Protein AF-A0AAJ6KYB4-F1 (afdb_monomer_lite)

Foldseek 3Di:
DPDDDDDPDVPDADPPVVCQVVQLVFKDKAQAVVVQPPAPEWEAELNRIIIGGRDDDDPQKDKYKYKYQQPDDDPVVLCVVQNDVCSQLLQRQLVRLCLRLVHDSVVSCVPANSHDDPDPQKDKDWDDDPRMIMMMIMGGHPVSHDDPDDDHDPDDHHDPNPPDDDDDDDDDPDDDDDDDDDDDD

Secondary structure (DSSP, 8-state):
-PPP-------PPPPHHHHHHTGGGGEEEESSTGGGTT-SEEEE-TTS-EEEE-PPP-TTEEEEEEEEETTPPPPHHHHHHH-STTHHHHHHHHHHHHHHHT--HHHHHHHHTT---TTSSEEEEEEEETTEEEEEEEEESGGGS-STT----S----PPP-------------PPP--------

Radius of gyration: 23.65 Å; chains: 1; bounding box: 72×74×59 Å

Sequence (185 aa):
MPPPSDLRSVVRPRPVPALLAAAERYLWVAADAAQSADAATRSHLDDGRCVGWYGPPTVGWRVAIDAERADAPVPPTLAGRFGTADFWARWTRAECCCKLADVPVALWWRRYGLGTPAGGAVLWRTLRVADLVVTVGFASGPGFASGPGFASGPGFASGPGFASGPDTAPEPRIALPTGRGHSCL

pLDDT: mean 77.01, std 24.63, range [28.77, 98.62]

Structure (mmCIF, N/CA/C/O backbone):
data_AF-A0AAJ6KYB4-F1
#
_entry.id   AF-A0AAJ6KYB4-F1
#
loop_
_atom_site.group_PDB
_atom_site.id
_atom_site.type_symbol
_atom_site.label_atom_id
_atom_site.label_alt_id
_atom_site.label_comp_id
_atom_site.label_asym_id
_atom_site.label_entity_id
_atom_site.label_seq_id
_atom_site.pdbx_PDB_ins_code
_atom_site.Cartn_x
_atom_site.Cartn_y
_atom_site.Cartn_z
_atom_site.occupancy
_atom_site.B_iso_or_equiv
_atom_site.auth_seq_id
_atom_site.auth_comp_id
_atom_site.auth_asym_id
_atom_site.auth_atom_id
_atom_site.pdbx_PDB_model_num
ATOM 1 N N . MET A 1 1 ? 21.977 -5.983 14.077 1.00 34.62 1 MET A N 1
ATOM 2 C CA . MET A 1 1 ? 23.092 -6.688 13.413 1.00 34.62 1 MET A CA 1
ATOM 3 C C . MET A 1 1 ? 22.687 -6.857 11.955 1.00 34.62 1 MET A C 1
ATOM 5 O O . MET A 1 1 ? 21.672 -7.510 11.734 1.00 34.62 1 MET A O 1
ATOM 9 N N . PRO A 1 2 ? 23.344 -6.190 10.991 1.00 40.72 2 PRO A N 1
ATOM 10 C CA . PRO A 1 2 ? 23.066 -6.430 9.575 1.00 40.72 2 PRO A CA 1
ATOM 11 C C . PRO A 1 2 ? 23.402 -7.895 9.238 1.00 40.72 2 PRO A C 1
ATOM 13 O O . PRO A 1 2 ? 24.245 -8.484 9.924 1.00 40.72 2 PRO A O 1
ATOM 16 N N . PRO A 1 3 ? 22.743 -8.520 8.247 1.00 47.75 3 PRO A N 1
ATOM 17 C CA . PRO A 1 3 ? 23.071 -9.889 7.865 1.00 47.75 3 PRO A CA 1
ATOM 18 C C . PRO A 1 3 ? 24.526 -9.974 7.362 1.00 47.75 3 PRO A C 1
ATOM 20 O O . PRO A 1 3 ? 25.021 -9.009 6.773 1.00 47.75 3 PRO A O 1
ATOM 23 N N . PRO A 1 4 ? 25.226 -11.100 7.602 1.00 42.03 4 PRO A N 1
ATOM 24 C CA . PRO A 1 4 ? 26.620 -11.259 7.212 1.00 42.03 4 PRO A CA 1
ATOM 25 C C . PRO A 1 4 ? 26.776 -11.236 5.687 1.00 42.03 4 PRO A C 1
ATOM 27 O O . PRO A 1 4 ? 26.008 -11.859 4.951 1.00 42.03 4 PRO A O 1
ATOM 30 N N . SER A 1 5 ? 27.794 -10.505 5.234 1.00 57.81 5 SER A N 1
ATOM 31 C CA . SER A 1 5 ? 28.244 -10.447 3.846 1.00 57.81 5 SER A CA 1
ATOM 32 C C . SER A 1 5 ? 28.908 -11.765 3.464 1.00 57.81 5 SER A C 1
ATOM 34 O O . SER A 1 5 ? 30.112 -11.909 3.644 1.00 57.81 5 SER A O 1
ATOM 36 N N . ASP A 1 6 ? 28.146 -12.709 2.918 1.00 48.00 6 ASP A N 1
ATOM 37 C CA . ASP A 1 6 ? 28.713 -13.930 2.351 1.00 48.00 6 ASP A CA 1
ATOM 38 C C . ASP A 1 6 ? 28.221 -14.180 0.929 1.00 48.00 6 ASP A C 1
ATOM 40 O O . ASP A 1 6 ? 27.023 -14.243 0.664 1.00 48.00 6 ASP A O 1
ATOM 44 N N . LEU A 1 7 ? 29.217 -14.338 0.050 1.00 42.06 7 LEU A N 1
ATOM 45 C CA . LEU A 1 7 ? 29.199 -14.901 -1.298 1.00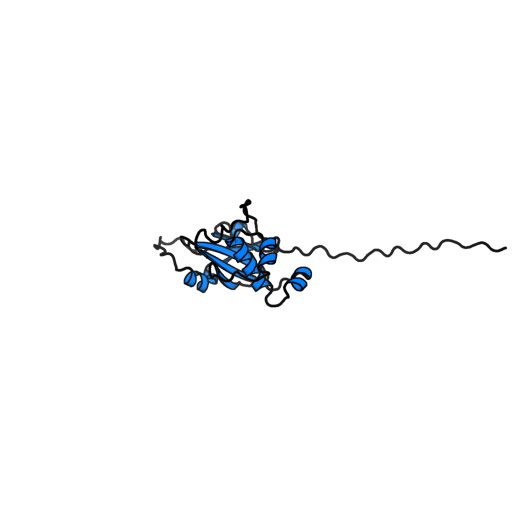 42.06 7 LEU A CA 1
ATOM 46 C C . LEU A 1 7 ? 28.156 -14.320 -2.261 1.00 42.06 7 LEU A C 1
ATOM 48 O O . LEU A 1 7 ? 26.946 -14.425 -2.088 1.00 42.06 7 LEU A O 1
ATOM 52 N N . ARG A 1 8 ? 28.661 -13.799 -3.386 1.00 44.66 8 ARG A N 1
ATOM 53 C CA . ARG A 1 8 ? 27.891 -13.515 -4.603 1.00 44.66 8 ARG A CA 1
ATOM 54 C C . ARG A 1 8 ? 27.280 -14.817 -5.137 1.00 44.66 8 ARG A C 1
ATOM 56 O O . ARG A 1 8 ? 27.744 -15.383 -6.121 1.00 44.66 8 ARG A O 1
ATOM 63 N N . SER A 1 9 ? 26.232 -15.297 -4.474 1.00 47.06 9 SER A N 1
ATOM 64 C CA . SER A 1 9 ? 25.235 -16.165 -5.066 1.00 47.06 9 SER A CA 1
ATOM 65 C C . SER A 1 9 ? 24.810 -15.462 -6.340 1.00 47.06 9 SER A C 1
ATOM 67 O O . SER A 1 9 ? 24.441 -14.285 -6.312 1.00 47.06 9 SER A O 1
ATOM 69 N N . VAL A 1 10 ? 24.924 -16.141 -7.477 1.00 47.31 10 VAL A N 1
ATOM 70 C CA . VAL A 1 10 ? 24.241 -15.700 -8.687 1.00 47.31 10 VAL A CA 1
ATOM 71 C C . VAL A 1 10 ? 22.757 -15.791 -8.346 1.00 47.31 10 VAL A C 1
ATOM 73 O O . VAL A 1 10 ? 22.133 -16.840 -8.510 1.00 47.31 10 VAL A O 1
ATOM 76 N N . VAL A 1 11 ? 22.213 -14.717 -7.767 1.00 55.88 11 VAL A N 1
ATOM 77 C CA . VAL A 1 11 ? 20.804 -14.602 -7.419 1.00 55.88 11 VAL A CA 1
ATOM 78 C C . VAL A 1 11 ? 20.075 -14.608 -8.747 1.00 55.88 11 VAL A C 1
ATOM 80 O O . VAL A 1 11 ? 19.940 -13.583 -9.413 1.00 55.88 11 VAL A O 1
ATOM 83 N N . ARG A 1 12 ? 19.645 -15.795 -9.177 1.00 56.78 12 ARG A N 1
ATOM 84 C CA . ARG A 1 12 ? 18.705 -15.901 -10.285 1.00 56.78 12 ARG A CA 1
ATOM 85 C C . ARG A 1 12 ? 17.477 -15.078 -9.886 1.00 56.78 12 ARG A C 1
ATOM 87 O O . ARG A 1 12 ? 16.986 -15.276 -8.768 1.00 56.78 12 ARG A O 1
ATOM 94 N N . PRO A 1 13 ? 16.988 -14.166 -10.744 1.00 63.44 13 PRO A N 1
ATOM 95 C CA . PRO A 1 13 ? 15.799 -13.388 -10.435 1.00 63.44 13 PRO A CA 1
ATOM 96 C C . PRO A 1 13 ? 14.665 -14.342 -10.058 1.00 63.44 13 PRO A C 1
ATOM 98 O O . PRO A 1 13 ? 14.304 -15.226 -10.840 1.00 63.44 13 PRO A O 1
ATOM 101 N N . ARG A 1 14 ? 14.133 -14.219 -8.838 1.00 75.00 14 ARG A N 1
ATOM 102 C CA . ARG A 1 14 ? 12.953 -14.995 -8.447 1.00 75.00 14 ARG A CA 1
ATOM 103 C C . ARG A 1 14 ? 11.751 -14.472 -9.240 1.00 75.00 14 ARG A C 1
ATOM 105 O O . ARG A 1 14 ? 11.611 -13.255 -9.362 1.00 75.00 14 ARG A O 1
ATOM 112 N N . PRO A 1 15 ? 10.863 -15.349 -9.742 1.00 88.00 15 PRO A N 1
ATOM 113 C CA . PRO A 1 15 ? 9.622 -14.907 -10.365 1.00 88.00 15 PRO A CA 1
ATOM 114 C C . PRO A 1 15 ? 8.814 -14.029 -9.405 1.00 88.00 15 PRO A C 1
ATOM 116 O O . PRO A 1 15 ? 8.700 -14.352 -8.220 1.00 88.00 15 PRO A O 1
ATOM 119 N N . VAL A 1 16 ? 8.216 -12.953 -9.918 1.00 91.88 16 VAL A N 1
ATOM 120 C CA . VAL A 1 16 ? 7.415 -12.011 -9.118 1.00 91.88 16 VAL A CA 1
ATOM 121 C C . VAL A 1 16 ? 6.327 -12.703 -8.285 1.00 91.88 16 VAL A C 1
ATOM 123 O O . VAL A 1 16 ? 6.246 -12.398 -7.097 1.00 91.88 16 VAL A O 1
ATOM 126 N N . PRO A 1 17 ? 5.556 -13.686 -8.799 1.00 92.81 17 PRO A N 1
ATOM 127 C CA . PRO A 1 17 ? 4.588 -14.406 -7.968 1.00 92.81 17 PRO A CA 1
ATOM 128 C C . PRO A 1 17 ? 5.211 -15.086 -6.739 1.00 92.81 17 PRO A C 1
ATOM 130 O O . PRO A 1 17 ? 4.647 -15.033 -5.649 1.00 92.81 17 PRO A O 1
ATOM 133 N N . ALA A 1 18 ? 6.403 -15.673 -6.882 1.00 93.12 18 ALA A N 1
ATOM 134 C CA . ALA A 1 18 ? 7.108 -16.314 -5.774 1.00 93.12 18 ALA A CA 1
ATOM 135 C C . ALA A 1 18 ? 7.677 -15.289 -4.779 1.00 93.12 18 ALA A C 1
ATOM 137 O O . ALA A 1 18 ? 7.681 -15.542 -3.575 1.00 93.12 18 ALA A O 1
ATOM 138 N N . LEU A 1 19 ? 8.138 -14.128 -5.261 1.00 94.62 19 LEU A N 1
ATOM 139 C CA . LEU A 1 19 ? 8.546 -13.014 -4.397 1.00 94.62 19 LEU A CA 1
ATOM 140 C C . LEU A 1 19 ? 7.368 -12.461 -3.600 1.00 94.62 19 LEU A C 1
ATOM 142 O O . LEU A 1 19 ? 7.494 -12.239 -2.400 1.00 94.62 19 LEU A O 1
ATOM 146 N N . LEU A 1 20 ? 6.218 -12.300 -4.247 1.00 95.19 20 LEU A N 1
ATOM 147 C CA . LEU A 1 20 ? 5.004 -11.786 -3.634 1.00 95.19 20 LEU A CA 1
ATOM 148 C C . LEU A 1 20 ? 4.435 -12.753 -2.582 1.00 95.19 20 LEU A C 1
ATOM 150 O O . LEU A 1 20 ? 4.090 -12.344 -1.472 1.00 95.19 20 LEU A O 1
ATOM 154 N N . ALA A 1 21 ? 4.424 -14.056 -2.876 1.00 95.94 21 ALA A N 1
ATOM 155 C CA . ALA A 1 21 ? 4.081 -15.098 -1.903 1.00 95.94 21 ALA A CA 1
ATOM 156 C C . ALA A 1 21 ? 5.023 -15.108 -0.686 1.00 95.94 21 ALA A C 1
ATOM 158 O O . ALA A 1 21 ? 4.635 -15.517 0.400 1.00 95.94 21 ALA A O 1
ATOM 159 N N . ALA A 1 22 ? 6.248 -14.617 -0.856 1.00 96.38 22 ALA A N 1
ATOM 160 C CA . ALA A 1 22 ? 7.284 -14.545 0.163 1.00 96.38 22 ALA A CA 1
ATOM 161 C C . ALA A 1 22 ? 7.485 -13.145 0.765 1.00 96.38 22 ALA A C 1
ATOM 163 O O . ALA A 1 22 ? 8.490 -12.937 1.449 1.00 96.38 22 ALA A O 1
ATOM 164 N N . ALA A 1 23 ? 6.596 -12.193 0.468 1.00 97.00 23 ALA A N 1
ATOM 165 C CA . ALA A 1 23 ? 6.821 -10.765 0.687 1.00 97.00 23 ALA A CA 1
ATOM 166 C C . ALA A 1 23 ? 7.228 -10.406 2.124 1.00 97.00 23 ALA A C 1
ATOM 168 O O . ALA A 1 23 ? 8.112 -9.577 2.312 1.00 97.00 23 ALA A O 1
ATOM 169 N N . GLU A 1 24 ? 6.652 -11.074 3.126 1.00 97.19 24 GLU A N 1
ATOM 170 C CA . GLU A 1 24 ? 6.977 -10.880 4.547 1.00 97.19 24 GLU A CA 1
ATOM 171 C C . GLU A 1 24 ? 8.474 -11.023 4.875 1.00 97.19 24 GLU A C 1
ATOM 173 O O . GLU A 1 24 ? 8.970 -10.344 5.764 1.00 97.19 24 GLU A O 1
ATOM 178 N N . ARG A 1 25 ? 9.227 -11.839 4.123 1.00 97.12 25 ARG A N 1
ATOM 179 C CA . ARG A 1 25 ? 10.672 -12.055 4.333 1.00 97.12 25 ARG A CA 1
ATOM 180 C C . ARG A 1 25 ? 11.542 -10.895 3.856 1.00 97.12 25 ARG A C 1
ATOM 182 O O . ARG A 1 25 ? 12.740 -10.883 4.112 1.00 97.12 25 ARG A O 1
ATOM 189 N N . TYR A 1 26 ? 10.950 -9.977 3.104 1.00 97.31 26 TYR A N 1
ATOM 190 C CA . TYR A 1 26 ? 11.624 -8.853 2.463 1.00 97.31 26 TYR A CA 1
ATOM 191 C C . TYR A 1 26 ? 11.145 -7.508 2.997 1.00 97.31 26 TYR A C 1
ATOM 193 O O . TYR A 1 26 ? 11.560 -6.469 2.487 1.00 97.31 26 TYR A O 1
ATOM 201 N N . LEU A 1 27 ? 10.264 -7.526 3.992 1.00 97.88 27 LEU A N 1
ATOM 202 C CA . LEU A 1 27 ? 9.778 -6.338 4.663 1.00 97.88 27 LEU A CA 1
ATOM 203 C C . LEU A 1 27 ? 10.487 -6.199 5.998 1.00 97.88 27 LEU A C 1
ATOM 205 O O . LEU A 1 27 ? 10.608 -7.161 6.755 1.00 97.88 27 LEU A O 1
ATOM 209 N N . TRP A 1 28 ? 10.919 -4.982 6.292 1.00 97.44 28 TRP A N 1
ATOM 210 C CA . TRP A 1 28 ? 11.449 -4.645 7.601 1.00 97.44 28 TRP A CA 1
ATOM 211 C C . TRP A 1 28 ? 10.847 -3.330 8.083 1.00 97.44 28 TRP A C 1
ATOM 213 O O . TRP A 1 28 ? 10.694 -2.389 7.303 1.00 97.44 28 TRP A O 1
ATOM 223 N N . VAL A 1 29 ? 10.471 -3.300 9.362 1.00 97.44 29 VAL A N 1
ATOM 224 C CA . VAL A 1 29 ? 9.952 -2.112 10.041 1.00 97.44 29 VAL A CA 1
ATOM 225 C C . VAL A 1 29 ? 11.115 -1.472 10.785 1.00 97.44 29 VAL A C 1
ATOM 227 O O . VAL A 1 29 ? 11.598 -2.000 11.786 1.00 97.44 29 VAL A O 1
ATOM 230 N N . ALA A 1 30 ? 11.575 -0.352 10.254 1.00 95.12 30 ALA A N 1
ATOM 231 C CA . ALA A 1 30 ? 12.591 0.497 10.835 1.00 95.12 30 ALA A CA 1
ATOM 232 C C . ALA A 1 30 ? 11.960 1.473 11.839 1.00 95.12 30 ALA A C 1
ATOM 234 O O . ALA A 1 30 ? 10.833 1.940 11.645 1.00 95.12 30 ALA A O 1
ATOM 235 N N . ALA A 1 31 ? 12.696 1.795 12.905 1.00 93.12 31 ALA A N 1
ATOM 236 C CA . ALA A 1 31 ? 12.231 2.744 13.919 1.00 93.12 31 ALA A CA 1
ATOM 237 C C . ALA A 1 31 ? 12.130 4.179 13.374 1.00 93.12 31 ALA A C 1
ATOM 239 O O . ALA A 1 31 ? 11.340 4.970 13.875 1.00 93.12 31 ALA A O 1
ATOM 240 N N . ASP A 1 32 ? 12.913 4.489 12.341 1.00 91.81 32 ASP A N 1
ATOM 241 C CA . ASP A 1 32 ? 12.944 5.776 11.662 1.00 91.81 32 ASP A CA 1
ATOM 242 C C . ASP A 1 32 ? 13.300 5.601 10.174 1.00 91.81 32 ASP A C 1
ATOM 244 O O . ASP A 1 32 ? 13.693 4.524 9.711 1.00 91.81 32 ASP A O 1
ATOM 248 N N . ALA A 1 33 ? 13.168 6.680 9.400 1.00 85.00 33 ALA A N 1
ATOM 249 C CA . ALA A 1 33 ? 13.467 6.666 7.972 1.00 85.00 33 ALA A CA 1
ATOM 250 C C . ALA A 1 33 ? 14.959 6.434 7.659 1.00 85.00 33 ALA A C 1
ATOM 252 O O . ALA A 1 33 ? 15.267 5.844 6.620 1.00 85.00 33 ALA A O 1
ATOM 253 N N . ALA A 1 34 ? 15.882 6.854 8.531 1.00 90.50 34 ALA A N 1
ATOM 254 C CA . ALA A 1 34 ? 17.321 6.744 8.291 1.00 90.50 34 ALA A CA 1
ATOM 255 C C . ALA A 1 34 ? 17.780 5.280 8.294 1.00 90.50 34 ALA A C 1
ATOM 257 O O . ALA A 1 34 ? 18.561 4.868 7.439 1.00 90.50 34 ALA A O 1
ATOM 258 N N . GLN A 1 35 ? 17.216 4.466 9.184 1.00 92.44 35 GLN A N 1
ATOM 259 C CA . GLN A 1 35 ? 17.444 3.020 9.219 1.00 92.44 35 GLN A CA 1
ATOM 260 C C . GLN A 1 35 ? 16.929 2.305 7.957 1.00 92.44 35 GLN A C 1
ATOM 262 O O . GLN A 1 35 ? 17.407 1.226 7.623 1.00 92.44 35 GLN A O 1
ATOM 267 N N . SER A 1 36 ? 16.002 2.913 7.213 1.00 91.00 36 SER A N 1
ATOM 268 C CA . SER A 1 36 ? 15.451 2.356 5.970 1.00 91.00 36 SER A CA 1
ATOM 269 C C . SER A 1 36 ? 16.149 2.827 4.683 1.00 91.00 36 SER A C 1
ATOM 271 O O . SER A 1 36 ? 15.629 2.597 3.591 1.00 91.00 36 SER A O 1
ATOM 273 N N . ALA A 1 37 ? 17.308 3.492 4.781 1.00 89.94 37 ALA A N 1
ATOM 274 C CA . ALA A 1 37 ? 17.966 4.142 3.640 1.00 89.94 37 ALA A CA 1
ATOM 275 C C . ALA A 1 37 ? 18.281 3.192 2.468 1.00 89.94 37 ALA A C 1
ATOM 277 O O . ALA A 1 37 ? 18.136 3.588 1.313 1.00 89.94 37 ALA A O 1
ATOM 278 N N . ASP A 1 38 ? 18.631 1.937 2.764 1.00 93.31 38 ASP A N 1
ATOM 279 C CA . ASP A 1 38 ? 18.974 0.921 1.759 1.00 93.31 38 ASP A CA 1
ATOM 280 C C . ASP A 1 38 ? 17.749 0.200 1.161 1.00 93.31 38 ASP A C 1
ATOM 282 O O . ASP A 1 38 ? 17.892 -0.701 0.331 1.00 93.31 38 ASP A O 1
ATOM 286 N N . ALA A 1 39 ? 16.531 0.553 1.584 1.00 95.88 39 ALA A N 1
ATOM 287 C CA . ALA A 1 39 ? 15.318 -0.043 1.039 1.00 95.88 39 ALA A CA 1
ATOM 288 C C . ALA A 1 39 ? 15.110 0.384 -0.422 1.00 95.88 39 ALA A C 1
ATOM 290 O O . ALA A 1 39 ? 15.189 1.565 -0.763 1.00 95.88 39 ALA A O 1
ATOM 291 N N . ALA A 1 40 ? 14.741 -0.565 -1.284 1.00 94.50 40 ALA A N 1
ATOM 292 C CA . ALA A 1 40 ? 14.448 -0.276 -2.689 1.00 94.50 40 ALA A CA 1
ATOM 293 C C . ALA A 1 40 ? 13.180 0.584 -2.860 1.00 94.50 40 ALA A C 1
ATOM 295 O O . ALA A 1 40 ? 13.050 1.337 -3.822 1.00 94.50 40 ALA A O 1
ATOM 296 N N . THR A 1 41 ? 12.233 0.474 -1.927 1.00 95.94 41 THR A N 1
ATOM 297 C CA . THR A 1 41 ? 11.077 1.366 -1.782 1.00 95.94 41 THR A CA 1
ATOM 298 C C . THR A 1 41 ? 10.622 1.364 -0.323 1.00 95.94 41 THR A C 1
ATOM 300 O O . THR A 1 41 ? 10.918 0.419 0.414 1.00 95.94 41 THR A O 1
ATOM 303 N N . ARG A 1 42 ? 9.935 2.427 0.106 1.00 96.75 42 ARG A N 1
ATOM 304 C CA . ARG A 1 42 ? 9.594 2.672 1.511 1.00 96.75 42 ARG A CA 1
ATOM 305 C C . ARG A 1 42 ? 8.201 3.270 1.696 1.00 96.75 42 ARG A C 1
ATOM 307 O O . ARG A 1 42 ? 7.711 3.983 0.821 1.00 96.75 42 ARG A O 1
ATOM 314 N N . SER A 1 43 ? 7.597 3.006 2.852 1.00 96.75 43 SER A N 1
ATOM 315 C CA . SER A 1 43 ? 6.360 3.633 3.323 1.00 96.75 43 SER A CA 1
ATOM 316 C C . SER A 1 43 ? 6.586 4.215 4.710 1.00 96.75 43 SER A C 1
ATOM 318 O O . SER A 1 43 ? 7.037 3.502 5.603 1.00 96.75 43 SER A O 1
ATOM 320 N N . HIS A 1 44 ? 6.286 5.498 4.883 1.00 95.31 44 HIS A N 1
ATOM 321 C CA . HIS A 1 44 ? 6.454 6.184 6.163 1.00 95.31 44 HIS A CA 1
ATOM 322 C C . HIS A 1 44 ? 5.138 6.164 6.927 1.00 95.31 44 HIS A C 1
ATOM 324 O O . HIS A 1 44 ? 4.083 6.325 6.318 1.00 95.31 44 HIS A O 1
ATOM 330 N N . LEU A 1 45 ? 5.223 5.980 8.238 1.00 94.75 45 LEU A N 1
ATOM 331 C CA . LEU A 1 45 ? 4.082 5.982 9.144 1.00 94.75 45 LEU A CA 1
ATOM 332 C C . LEU A 1 45 ? 4.002 7.315 9.896 1.00 94.75 45 LEU A C 1
ATOM 334 O O . LEU A 1 45 ? 4.987 8.048 10.011 1.00 94.75 45 LEU A O 1
ATOM 338 N N . ASP A 1 46 ? 2.815 7.621 10.415 1.00 90.12 46 ASP A N 1
ATOM 339 C CA . ASP A 1 46 ? 2.528 8.839 11.183 1.00 90.12 46 ASP A CA 1
ATOM 340 C C . ASP A 1 46 ? 3.269 8.905 12.531 1.00 90.12 46 ASP A C 1
ATOM 342 O O . ASP A 1 46 ? 3.530 9.989 13.048 1.00 90.12 46 ASP A O 1
ATOM 346 N N . ASP A 1 47 ? 3.655 7.752 13.074 1.00 91.50 47 ASP A N 1
ATOM 347 C CA . ASP A 1 47 ? 4.412 7.604 14.319 1.00 91.50 47 ASP A CA 1
ATOM 348 C C . ASP A 1 47 ? 5.940 7.650 14.135 1.00 91.50 47 ASP A C 1
ATOM 350 O O . ASP A 1 47 ? 6.694 7.402 15.077 1.00 91.50 47 ASP A O 1
ATOM 354 N N . GLY A 1 48 ? 6.405 7.976 12.925 1.00 92.25 48 GLY A N 1
ATOM 355 C CA . GLY A 1 48 ? 7.820 8.127 12.588 1.00 92.25 48 GLY A CA 1
ATOM 356 C C . GLY A 1 48 ? 8.514 6.840 12.140 1.00 92.25 48 GLY A C 1
ATOM 357 O O . GLY A 1 48 ? 9.602 6.921 11.561 1.00 92.25 48 GLY A O 1
ATOM 358 N N . ARG A 1 49 ? 7.889 5.668 12.322 1.00 95.81 49 ARG A N 1
ATOM 359 C CA . ARG A 1 49 ? 8.416 4.405 11.791 1.00 95.81 49 ARG A CA 1
ATOM 360 C C . ARG A 1 49 ? 8.393 4.396 10.264 1.00 95.81 49 ARG A C 1
ATOM 362 O O . ARG A 1 49 ? 7.642 5.118 9.605 1.00 95.81 49 ARG A O 1
ATOM 369 N N . CYS A 1 50 ? 9.203 3.518 9.685 1.00 96.75 50 CYS A N 1
ATOM 370 C CA . CYS A 1 50 ? 9.265 3.327 8.243 1.00 96.75 50 CYS A CA 1
ATOM 371 C C . CYS A 1 50 ? 9.259 1.839 7.896 1.00 96.75 50 CYS A C 1
ATOM 373 O O . CYS A 1 50 ? 9.997 1.053 8.481 1.00 96.75 50 CYS A O 1
ATOM 375 N N . VAL A 1 51 ? 8.450 1.438 6.921 1.00 97.69 51 VAL A N 1
ATOM 376 C CA . VAL A 1 51 ? 8.504 0.093 6.341 1.00 97.69 51 VAL A CA 1
ATOM 377 C C . VAL A 1 51 ? 9.343 0.151 5.074 1.00 97.69 51 VAL A C 1
ATOM 379 O O . VAL A 1 51 ? 9.062 0.961 4.195 1.00 97.69 51 VAL A O 1
ATOM 382 N N . GLY A 1 52 ? 10.352 -0.711 4.963 1.00 97.62 52 GLY A N 1
ATOM 383 C CA . GLY A 1 52 ? 11.209 -0.832 3.782 1.00 97.62 52 GLY A CA 1
ATOM 384 C C . GLY A 1 52 ? 11.053 -2.178 3.073 1.00 97.62 52 GLY A C 1
ATOM 385 O O . GLY A 1 52 ? 10.858 -3.210 3.719 1.00 97.62 52 GLY A O 1
ATOM 386 N N . TRP A 1 53 ? 11.167 -2.172 1.742 1.00 97.88 53 TRP A N 1
ATOM 387 C CA . TRP A 1 53 ? 11.279 -3.375 0.911 1.00 97.88 53 TRP A CA 1
ATOM 388 C C . TRP A 1 53 ? 12.737 -3.661 0.531 1.00 97.88 53 TRP A C 1
ATOM 390 O O . TRP A 1 53 ? 13.402 -2.825 -0.082 1.00 97.88 53 TRP A O 1
ATOM 400 N N . TYR A 1 54 ? 13.190 -4.881 0.819 1.00 96.81 54 TYR A N 1
ATOM 401 C CA . TYR A 1 54 ? 14.565 -5.365 0.625 1.00 96.81 54 TYR A CA 1
ATOM 402 C C . TYR A 1 54 ? 14.633 -6.606 -0.278 1.00 96.81 54 TYR A C 1
ATOM 404 O O . TYR A 1 54 ? 15.576 -7.397 -0.225 1.00 96.81 54 TYR A O 1
ATOM 412 N N . GLY A 1 55 ? 13.598 -6.828 -1.091 1.00 94.50 55 GLY A N 1
ATOM 413 C CA . GLY A 1 55 ? 13.592 -7.924 -2.053 1.00 94.50 55 GLY A CA 1
ATOM 414 C C . GLY A 1 55 ? 14.602 -7.715 -3.182 1.00 94.50 55 GLY A C 1
ATOM 415 O O . GLY A 1 55 ? 14.987 -6.580 -3.468 1.00 94.50 55 GLY A O 1
ATOM 416 N N . PRO A 1 56 ? 15.024 -8.799 -3.858 1.00 93.00 56 PRO A N 1
ATOM 417 C CA . PRO A 1 56 ? 15.966 -8.696 -4.963 1.00 93.00 56 PRO A CA 1
ATOM 418 C C . PRO A 1 56 ? 15.378 -7.863 -6.116 1.00 93.00 56 PRO A C 1
ATOM 420 O O . PRO A 1 56 ? 14.163 -7.910 -6.336 1.00 93.00 56 PRO A O 1
ATOM 423 N N . PRO A 1 57 ? 16.216 -7.158 -6.899 1.00 88.00 57 PRO A N 1
ATOM 424 C CA . PRO A 1 57 ? 15.768 -6.466 -8.101 1.00 88.00 57 PRO A CA 1
ATOM 425 C C . PRO A 1 57 ? 15.067 -7.412 -9.084 1.00 88.00 57 PRO A C 1
ATOM 427 O O . PRO A 1 57 ? 15.536 -8.518 -9.359 1.00 88.00 57 PRO A O 1
ATOM 430 N N . THR A 1 58 ? 13.953 -6.955 -9.650 1.00 88.62 58 THR A N 1
ATOM 431 C CA . THR A 1 58 ? 13.136 -7.709 -10.609 1.00 88.62 58 THR A CA 1
ATOM 432 C C . THR A 1 58 ? 13.164 -7.023 -11.968 1.00 88.62 58 THR A C 1
ATOM 434 O O . THR A 1 58 ? 12.447 -6.052 -12.197 1.00 88.62 58 THR A O 1
ATOM 437 N N . VAL A 1 59 ? 14.005 -7.513 -12.881 1.00 85.38 59 VAL A N 1
ATOM 438 C CA . VAL A 1 59 ? 14.174 -6.925 -14.222 1.00 85.38 59 VAL A CA 1
ATOM 439 C C . VAL A 1 59 ? 12.831 -6.852 -14.958 1.00 85.38 59 VAL A C 1
ATOM 441 O O . VAL A 1 59 ? 12.115 -7.846 -15.041 1.00 85.38 59 VAL A O 1
ATOM 444 N N . GLY A 1 60 ? 12.493 -5.674 -15.493 1.00 86.75 60 GLY A N 1
ATOM 445 C CA . GLY A 1 60 ? 11.235 -5.428 -16.214 1.00 86.75 60 GLY A CA 1
ATOM 446 C C . GLY A 1 60 ? 10.016 -5.151 -15.324 1.00 86.75 60 GLY A C 1
ATOM 447 O O . GLY A 1 60 ? 8.926 -4.911 -15.847 1.00 86.75 60 GLY A O 1
ATOM 448 N N . TRP A 1 61 ? 10.195 -5.146 -14.001 1.00 90.44 61 TRP A N 1
ATOM 449 C CA . TRP A 1 61 ? 9.139 -4.889 -13.028 1.00 90.44 61 TRP A CA 1
ATOM 450 C C . TRP A 1 61 ? 9.505 -3.727 -12.110 1.00 90.44 61 TRP A C 1
ATOM 452 O O . TRP A 1 61 ? 10.643 -3.602 -11.661 1.00 90.44 61 TRP A O 1
ATOM 462 N N . ARG A 1 62 ? 8.510 -2.903 -11.788 1.00 92.12 62 ARG A N 1
ATOM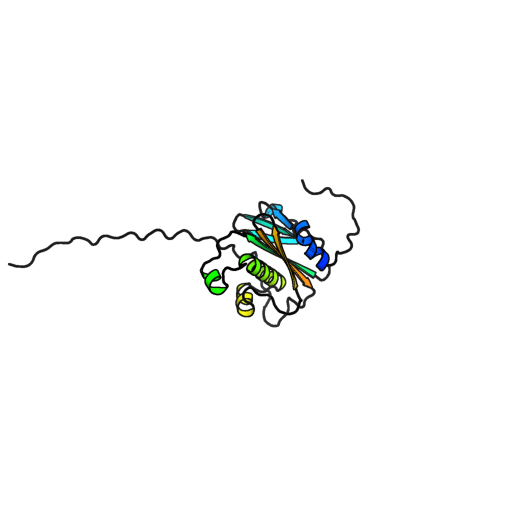 463 C CA . ARG A 1 62 ? 8.587 -1.925 -10.699 1.00 92.12 62 ARG A CA 1
ATOM 464 C C . ARG A 1 62 ? 7.943 -2.511 -9.454 1.00 92.12 62 ARG A C 1
ATOM 466 O O . ARG A 1 62 ? 6.963 -3.242 -9.576 1.00 92.12 62 ARG A O 1
ATOM 473 N N . VAL A 1 63 ? 8.476 -2.165 -8.287 1.00 95.31 63 VAL A N 1
ATOM 474 C CA . VAL A 1 63 ? 7.929 -2.536 -6.979 1.00 95.31 63 VAL A CA 1
ATOM 475 C C . VAL A 1 63 ? 7.523 -1.280 -6.218 1.00 95.31 63 VAL A C 1
ATOM 477 O O . VAL A 1 63 ? 8.224 -0.270 -6.262 1.00 95.31 63 VAL A O 1
ATOM 480 N N . ALA A 1 64 ? 6.399 -1.349 -5.517 1.00 96.75 64 ALA A N 1
ATOM 481 C CA . ALA A 1 64 ? 5.997 -0.348 -4.542 1.00 96.75 64 ALA A CA 1
ATOM 482 C C . ALA A 1 64 ? 5.445 -1.042 -3.304 1.00 96.75 64 ALA A C 1
ATOM 484 O O . ALA A 1 64 ? 4.904 -2.149 -3.383 1.00 96.75 64 ALA A O 1
ATOM 485 N N . ILE A 1 65 ? 5.540 -0.354 -2.173 1.00 98.25 65 ILE A N 1
ATOM 486 C CA . ILE A 1 65 ? 4.855 -0.751 -0.952 1.00 98.25 65 ILE A CA 1
ATOM 487 C C . ILE A 1 65 ? 4.041 0.409 -0.404 1.00 98.25 65 ILE A C 1
ATOM 489 O O . ILE A 1 65 ? 4.338 1.582 -0.654 1.00 98.25 65 ILE A O 1
ATOM 493 N N . ASP A 1 66 ? 3.020 0.063 0.356 1.00 98.44 66 ASP A N 1
ATOM 494 C CA . ASP A 1 66 ? 2.310 0.997 1.210 1.00 98.44 66 ASP A CA 1
ATOM 495 C C . ASP A 1 66 ? 1.945 0.324 2.528 1.00 98.44 66 ASP A C 1
ATOM 497 O O . ASP A 1 66 ? 1.681 -0.882 2.546 1.00 98.44 66 ASP A O 1
ATOM 501 N N . ALA A 1 67 ? 1.989 1.078 3.619 1.00 98.19 67 ALA A N 1
ATOM 502 C CA . ALA A 1 67 ? 1.787 0.568 4.963 1.00 98.19 67 ALA A CA 1
ATOM 503 C C . ALA A 1 67 ? 1.000 1.563 5.806 1.00 98.19 67 ALA A C 1
ATOM 505 O O . ALA A 1 67 ? 1.307 2.749 5.791 1.00 98.19 67 ALA A O 1
ATOM 506 N N . GLU A 1 68 ? 0.060 1.041 6.588 1.00 98.00 68 GLU A N 1
ATOM 507 C CA . GLU A 1 68 ? -0.748 1.806 7.533 1.00 98.00 68 GLU A CA 1
ATOM 508 C C . GLU A 1 68 ? -0.864 1.056 8.856 1.00 98.00 68 GLU A C 1
ATOM 510 O O . GLU A 1 68 ? -0.861 -0.182 8.895 1.00 98.00 68 GLU A O 1
ATOM 515 N N . ARG A 1 69 ? -1.011 1.801 9.952 1.00 97.12 69 ARG A N 1
ATOM 516 C CA . ARG A 1 69 ? -1.309 1.217 11.263 1.00 97.12 69 ARG A CA 1
ATOM 517 C C . ARG A 1 69 ? -2.680 0.562 11.221 1.00 97.12 69 ARG A C 1
ATOM 519 O O . ARG A 1 69 ? -3.681 1.195 10.895 1.00 97.12 69 ARG A O 1
ATOM 526 N N . ALA A 1 70 ? -2.736 -0.716 11.570 1.00 95.94 70 ALA A N 1
ATOM 527 C CA . ALA A 1 70 ? -3.946 -1.499 11.387 1.00 95.94 70 ALA A CA 1
ATOM 528 C C . ALA A 1 70 ? -5.113 -1.052 12.272 1.00 95.94 70 ALA A C 1
ATOM 530 O O . ALA A 1 70 ? -6.269 -1.183 11.868 1.00 95.94 70 ALA A O 1
ATOM 531 N N . ASP A 1 71 ? -4.784 -0.527 13.450 1.00 93.62 71 ASP A N 1
ATOM 532 C CA . ASP A 1 71 ? -5.747 -0.091 14.459 1.00 93.62 71 ASP A CA 1
ATOM 533 C C . ASP A 1 71 ? -5.919 1.436 14.460 1.00 93.62 71 ASP A C 1
ATOM 535 O O . ASP A 1 71 ? -6.537 1.997 15.366 1.00 93.62 71 ASP A O 1
ATOM 539 N N . ALA A 1 72 ? -5.376 2.135 13.453 1.00 94.88 72 ALA A N 1
ATOM 540 C CA . ALA A 1 72 ? -5.608 3.563 13.310 1.00 94.88 72 ALA A CA 1
ATOM 541 C C . ALA A 1 72 ? -7.107 3.842 13.091 1.00 94.88 72 ALA A C 1
ATOM 543 O O . ALA A 1 72 ? -7.785 3.104 12.363 1.00 94.88 72 ALA A O 1
ATOM 544 N N . PRO A 1 73 ? -7.657 4.908 13.695 1.00 95.12 73 PRO A N 1
ATOM 545 C CA . PRO A 1 73 ? -9.038 5.288 13.455 1.00 95.12 73 PRO A CA 1
ATOM 546 C C . PRO A 1 73 ? -9.211 5.731 11.999 1.00 95.12 73 PRO A C 1
ATOM 548 O O . PRO A 1 73 ? -8.459 6.563 11.495 1.00 95.12 73 PRO A O 1
ATOM 551 N N . VAL A 1 74 ? -10.228 5.200 11.317 1.00 95.75 74 VAL A N 1
ATOM 552 C CA . VAL A 1 74 ? -10.565 5.648 9.960 1.00 95.75 74 VAL A CA 1
ATOM 553 C C . VAL A 1 74 ? -11.151 7.063 10.042 1.00 95.75 74 VAL A C 1
ATOM 555 O O . VAL A 1 74 ? -12.155 7.247 10.739 1.00 95.75 74 VAL A O 1
ATOM 558 N N . PRO A 1 75 ? -10.602 8.059 9.318 1.00 95.12 75 PRO A N 1
ATOM 559 C CA . PRO A 1 75 ? -11.146 9.413 9.332 1.00 95.12 75 PRO A CA 1
ATOM 560 C C . PRO A 1 75 ? -12.635 9.432 8.935 1.00 95.12 75 PRO A C 1
ATOM 562 O O . PRO A 1 75 ? -12.980 8.835 7.910 1.00 95.12 75 PRO A O 1
ATOM 565 N N . PRO A 1 76 ? -13.530 10.130 9.666 1.00 96.88 76 PRO A N 1
ATOM 566 C CA . PRO A 1 76 ? -14.978 10.070 9.426 1.00 96.88 76 PRO A CA 1
ATOM 567 C C . PRO A 1 76 ? -15.404 10.418 7.995 1.00 96.88 76 PRO A C 1
ATOM 569 O O . PRO A 1 76 ? -16.320 9.809 7.446 1.00 96.88 76 PRO A O 1
ATOM 572 N N . THR A 1 77 ? -14.713 11.361 7.353 1.00 94.94 77 THR A N 1
ATOM 573 C CA . THR A 1 77 ? -14.968 11.751 5.958 1.00 94.94 77 THR A CA 1
ATOM 574 C C . THR A 1 77 ? -14.646 10.625 4.976 1.00 94.94 77 THR A C 1
ATOM 576 O O . THR A 1 77 ? -15.402 10.382 4.034 1.00 94.94 77 THR A O 1
ATOM 579 N N . LEU A 1 78 ? -13.552 9.895 5.206 1.00 94.88 78 LEU A N 1
ATOM 580 C CA . LEU A 1 78 ? -13.171 8.736 4.402 1.00 94.88 78 LEU A CA 1
ATOM 581 C C . LEU A 1 78 ? -14.054 7.529 4.717 1.00 94.88 78 LEU A C 1
ATOM 583 O O . LEU A 1 78 ? -14.452 6.821 3.795 1.00 94.88 78 LEU A O 1
ATOM 587 N N . ALA A 1 79 ? -14.426 7.340 5.985 1.00 96.19 79 ALA A N 1
ATOM 588 C CA . ALA A 1 79 ? -15.375 6.319 6.411 1.00 96.19 79 ALA A CA 1
ATOM 589 C C . ALA A 1 79 ? -16.743 6.514 5.743 1.00 96.19 79 ALA A C 1
ATOM 591 O O . ALA A 1 79 ? -17.286 5.566 5.181 1.00 96.19 79 ALA A O 1
ATOM 592 N N . GLY A 1 80 ? -17.273 7.741 5.725 1.00 96.81 80 GLY A N 1
ATOM 593 C CA . GLY A 1 80 ? -18.537 8.057 5.054 1.00 96.81 80 GLY A CA 1
ATOM 594 C C . GLY A 1 80 ? -18.479 7.847 3.540 1.00 96.81 80 GLY A C 1
ATOM 595 O O . GLY A 1 80 ? -19.469 7.457 2.928 1.00 96.81 80 GLY A O 1
ATOM 596 N N . ARG A 1 81 ? -17.308 8.055 2.927 1.00 95.56 81 ARG A N 1
ATOM 597 C CA . ARG A 1 81 ? -17.123 7.902 1.479 1.00 95.56 81 ARG A CA 1
ATOM 598 C C . ARG A 1 81 ? -16.873 6.460 1.036 1.00 95.56 81 ARG A C 1
ATOM 600 O O . ARG A 1 81 ? -17.328 6.070 -0.036 1.00 95.56 81 ARG A O 1
ATOM 607 N N . PHE A 1 82 ? -16.105 5.694 1.805 1.00 95.81 82 PHE A N 1
ATOM 608 C CA . PHE A 1 82 ? -15.572 4.395 1.380 1.00 95.81 82 PHE A CA 1
ATOM 609 C C . PHE A 1 82 ? -15.980 3.225 2.284 1.00 95.81 82 PHE A C 1
ATOM 611 O O . PHE A 1 82 ? -15.633 2.081 1.973 1.00 95.81 82 PHE A O 1
ATOM 618 N N . GLY A 1 83 ? -16.690 3.484 3.384 1.00 96.50 83 GLY A N 1
ATOM 619 C CA . GLY A 1 83 ? -17.006 2.503 4.423 1.00 96.50 83 GLY A CA 1
ATOM 620 C C . GLY A 1 83 ? -15.781 2.095 5.248 1.00 96.50 83 GLY A C 1
ATOM 621 O O . GLY A 1 83 ? -14.642 2.292 4.831 1.00 96.50 83 GLY A O 1
ATOM 622 N N . THR A 1 84 ? -16.003 1.483 6.409 1.00 96.50 84 THR A N 1
ATOM 623 C CA . THR A 1 84 ? -14.932 1.107 7.355 1.00 96.50 84 THR A CA 1
ATOM 624 C C . THR A 1 84 ? -14.431 -0.329 7.203 1.00 96.50 84 THR A C 1
ATOM 626 O O . THR A 1 84 ? -13.323 -0.636 7.635 1.00 96.50 84 THR A O 1
ATOM 629 N N . ALA A 1 85 ? -15.204 -1.209 6.561 1.00 96.25 85 ALA A N 1
ATOM 630 C CA . ALA A 1 85 ? -14.838 -2.615 6.390 1.00 96.25 85 ALA A CA 1
ATOM 631 C C . ALA A 1 85 ? -13.491 -2.755 5.660 1.00 96.25 85 ALA A C 1
ATOM 633 O O . ALA A 1 85 ? -13.322 -2.214 4.564 1.00 96.25 85 ALA A O 1
ATOM 634 N N . ASP A 1 86 ? -12.524 -3.436 6.280 1.00 95.75 86 ASP A N 1
ATOM 635 C CA . ASP A 1 86 ? -11.163 -3.645 5.761 1.00 95.75 86 ASP A CA 1
ATOM 636 C C . ASP A 1 86 ? -10.498 -2.377 5.199 1.00 95.75 86 ASP A C 1
ATOM 638 O O . ASP A 1 86 ? -9.745 -2.435 4.222 1.00 95.75 86 ASP A O 1
ATOM 642 N N . PHE A 1 87 ? -10.811 -1.210 5.776 1.00 97.50 87 PHE A N 1
ATOM 643 C CA . PHE A 1 87 ? -10.447 0.083 5.198 1.00 97.50 87 PHE A CA 1
ATOM 644 C C . PHE A 1 87 ? -8.947 0.185 4.919 1.00 97.50 87 PHE A C 1
ATOM 646 O O . PHE A 1 87 ? -8.570 0.424 3.777 1.00 97.50 87 PHE A O 1
ATOM 653 N N . TRP A 1 88 ? -8.094 -0.095 5.907 1.00 97.81 88 TRP A N 1
ATOM 654 C CA . TRP A 1 88 ? -6.639 0.015 5.757 1.00 97.81 88 TRP A CA 1
ATOM 655 C C . TRP A 1 88 ? -6.046 -0.978 4.750 1.00 97.81 88 TRP A C 1
ATOM 657 O O . TRP A 1 88 ? -5.086 -0.665 4.047 1.00 97.81 88 TRP A O 1
ATOM 667 N N . ALA A 1 89 ? -6.652 -2.157 4.591 1.00 97.69 89 ALA A N 1
ATOM 668 C CA . ALA A 1 89 ? -6.237 -3.109 3.561 1.00 97.69 89 ALA A CA 1
ATOM 669 C C . ALA A 1 89 ? -6.590 -2.623 2.149 1.00 97.69 89 ALA A C 1
ATOM 671 O O . ALA A 1 89 ? -5.802 -2.787 1.218 1.00 97.69 89 ALA A O 1
ATOM 672 N N . ARG A 1 90 ? -7.765 -2.008 1.980 1.00 97.31 90 ARG A N 1
ATOM 673 C CA . ARG A 1 90 ? -8.172 -1.402 0.704 1.00 97.31 90 ARG A CA 1
ATOM 674 C C . ARG A 1 90 ? -7.377 -0.130 0.406 1.00 97.31 90 ARG A C 1
ATOM 676 O O . ARG A 1 90 ? -6.962 0.071 -0.730 1.00 97.31 90 ARG A O 1
ATOM 683 N N . TRP A 1 91 ? -7.131 0.684 1.427 1.00 97.00 91 TRP A N 1
ATOM 684 C CA . TRP A 1 91 ? -6.345 1.911 1.356 1.00 97.00 91 TRP A CA 1
ATOM 685 C C . TRP A 1 91 ? -4.916 1.640 0.898 1.00 97.00 91 TRP A C 1
ATOM 687 O O . TRP A 1 91 ? -4.531 2.097 -0.175 1.00 97.00 91 TRP A O 1
ATOM 697 N N . THR A 1 92 ? -4.182 0.794 1.630 1.00 97.31 92 THR A N 1
ATOM 698 C CA . THR A 1 92 ? -2.785 0.480 1.294 1.00 97.31 92 THR A CA 1
ATOM 699 C C . THR A 1 92 ? -2.648 -0.147 -0.088 1.00 97.31 92 THR A C 1
ATOM 701 O O . THR A 1 92 ? -1.698 0.110 -0.825 1.00 97.31 92 THR A O 1
ATOM 704 N N . ARG A 1 93 ? -3.636 -0.941 -0.512 1.00 96.81 93 ARG A N 1
ATOM 705 C CA . ARG A 1 93 ? -3.678 -1.480 -1.873 1.00 96.81 93 ARG A CA 1
ATOM 706 C C . ARG A 1 93 ? -3.854 -0.395 -2.926 1.00 96.81 93 ARG A C 1
ATOM 708 O O . ARG A 1 93 ? -3.156 -0.430 -3.942 1.00 96.81 93 ARG A O 1
ATOM 715 N N . ALA A 1 94 ? -4.775 0.539 -2.706 1.00 95.44 94 ALA A N 1
ATOM 716 C CA . ALA A 1 94 ? -5.009 1.649 -3.619 1.00 95.44 94 ALA A CA 1
ATOM 717 C C . ALA A 1 94 ? -3.770 2.551 -3.715 1.00 95.44 94 ALA A C 1
ATOM 719 O O . ALA A 1 94 ? -3.312 2.813 -4.824 1.00 95.44 94 ALA A O 1
ATOM 720 N N . GLU A 1 95 ? -3.178 2.943 -2.586 1.00 95.94 95 GLU A N 1
ATOM 721 C CA . GLU A 1 95 ? -1.941 3.735 -2.516 1.00 95.94 95 GLU A CA 1
ATOM 722 C C . GLU A 1 95 ? -0.768 3.035 -3.216 1.00 95.94 95 GLU A C 1
ATOM 724 O O . GLU A 1 95 ? -0.079 3.630 -4.044 1.00 95.94 95 GLU A O 1
ATOM 729 N N . CYS A 1 96 ? -0.574 1.738 -2.965 1.00 95.88 96 CYS A N 1
ATOM 730 C CA . CYS A 1 96 ? 0.449 0.943 -3.642 1.00 95.88 96 CYS A CA 1
ATOM 731 C C . CYS A 1 96 ? 0.254 0.952 -5.171 1.00 95.88 96 CYS A C 1
ATOM 733 O O . CYS A 1 96 ? 1.207 1.161 -5.926 1.00 95.88 96 CYS A O 1
ATOM 735 N N . CYS A 1 97 ? -0.989 0.806 -5.643 1.00 93.56 97 CYS A N 1
ATOM 736 C CA . CYS A 1 97 ? -1.301 0.910 -7.068 1.00 93.56 97 CYS A CA 1
ATOM 737 C C . CYS A 1 97 ? -1.085 2.329 -7.614 1.00 93.56 97 CYS A C 1
ATOM 739 O O . CYS A 1 97 ? -0.578 2.461 -8.722 1.00 93.56 97 CYS A O 1
ATOM 741 N N . CYS A 1 98 ? -1.400 3.378 -6.848 1.00 92.44 98 CYS A N 1
ATOM 742 C CA . CYS A 1 98 ? -1.126 4.773 -7.211 1.00 92.44 98 CYS A CA 1
ATOM 743 C C . CYS A 1 98 ? 0.371 5.011 -7.437 1.00 92.44 98 CYS A C 1
ATOM 745 O O . CYS A 1 98 ? 0.759 5.548 -8.474 1.00 92.44 98 CYS A O 1
ATOM 747 N N . LYS A 1 99 ? 1.214 4.538 -6.509 1.00 92.56 99 LYS A N 1
ATOM 748 C CA . LYS A 1 99 ? 2.682 4.638 -6.586 1.00 92.56 99 LYS A CA 1
ATOM 749 C C . LYS A 1 99 ? 3.236 3.916 -7.811 1.00 92.56 99 LYS A C 1
ATOM 751 O O . LYS A 1 99 ? 4.104 4.434 -8.506 1.00 92.56 99 LYS A O 1
ATOM 756 N N . LEU A 1 100 ? 2.714 2.728 -8.110 1.00 92.25 100 LEU A N 1
ATOM 757 C CA . LEU A 1 100 ? 3.082 2.011 -9.328 1.00 92.25 100 LEU A CA 1
ATOM 758 C C . LEU A 1 100 ? 2.592 2.766 -10.580 1.00 92.25 100 LEU A C 1
ATOM 760 O O . LEU A 1 100 ? 3.288 2.770 -11.592 1.00 92.25 100 LEU A O 1
ATOM 764 N N . ALA A 1 101 ? 1.422 3.406 -10.545 1.00 88.75 101 ALA A N 1
ATOM 765 C CA . ALA A 1 101 ? 0.813 4.053 -11.713 1.00 88.75 101 ALA A CA 1
ATOM 766 C C . ALA A 1 101 ? 1.421 5.417 -12.014 1.00 88.75 101 ALA A C 1
ATOM 768 O O . ALA A 1 101 ? 1.203 5.942 -13.099 1.00 88.75 101 ALA A O 1
ATOM 769 N N . ASP A 1 102 ? 2.143 5.977 -11.043 1.00 88.88 102 ASP A N 1
ATOM 770 C CA . ASP A 1 102 ? 2.500 7.390 -11.012 1.00 88.88 102 ASP A CA 1
ATOM 771 C C . ASP A 1 102 ? 1.249 8.288 -11.106 1.00 88.88 102 ASP A C 1
ATOM 773 O O . ASP A 1 102 ? 1.176 9.248 -11.869 1.00 88.88 102 ASP A O 1
ATOM 777 N N . VAL A 1 103 ? 0.204 7.928 -10.347 1.00 88.88 103 VAL A N 1
ATOM 778 C CA . VAL A 1 103 ? -1.078 8.649 -10.315 1.00 88.88 103 VAL A CA 1
ATOM 779 C C . VAL A 1 103 ? -1.361 9.141 -8.895 1.00 88.88 103 VAL A C 1
ATOM 781 O O . VAL A 1 103 ? -1.351 8.335 -7.967 1.00 88.88 103 VAL A O 1
ATOM 784 N N . PRO A 1 104 ? -1.694 10.429 -8.699 1.00 89.62 104 PRO A N 1
ATOM 785 C CA . PRO A 1 104 ? -2.119 10.943 -7.403 1.00 89.62 104 PRO A CA 1
ATOM 786 C C . PRO A 1 104 ? -3.336 10.203 -6.839 1.00 89.62 104 PRO A C 1
ATOM 788 O O . PRO A 1 104 ? -4.332 9.983 -7.537 1.00 89.62 104 PRO A O 1
ATOM 791 N N . VAL A 1 105 ? -3.308 9.920 -5.536 1.00 86.38 105 VAL A N 1
ATOM 792 C CA . VAL A 1 105 ? -4.348 9.141 -4.848 1.00 86.38 105 VAL A CA 1
ATOM 793 C C . VAL A 1 105 ? -5.752 9.758 -4.988 1.00 86.38 105 VAL A C 1
ATOM 795 O O . VAL A 1 105 ? -6.745 9.061 -5.199 1.00 86.38 105 VAL A O 1
ATOM 798 N N . ALA A 1 106 ? -5.840 11.091 -5.017 1.00 89.06 106 ALA A N 1
ATOM 799 C CA . ALA A 1 106 ? -7.094 11.810 -5.228 1.00 89.06 106 ALA A CA 1
ATOM 800 C C . ALA A 1 106 ? -7.702 11.574 -6.625 1.00 89.06 106 ALA A C 1
ATOM 802 O O . ALA A 1 106 ? -8.928 11.518 -6.765 1.00 89.06 106 ALA A O 1
ATOM 803 N N . LEU A 1 107 ? -6.864 11.434 -7.660 1.00 90.56 107 LEU A N 1
ATOM 804 C CA . LEU A 1 107 ? -7.310 11.111 -9.019 1.00 90.56 107 LEU A CA 1
ATOM 805 C C . LEU A 1 107 ? -7.696 9.637 -9.124 1.00 90.56 107 LEU A C 1
ATOM 807 O O . LEU A 1 107 ? -8.703 9.309 -9.754 1.00 90.56 107 LEU A O 1
ATOM 811 N N . TRP A 1 108 ? -6.963 8.765 -8.432 1.00 91.06 108 TRP A N 1
ATOM 812 C CA . TRP A 1 108 ? -7.289 7.349 -8.338 1.00 91.06 108 TRP A CA 1
ATOM 813 C C . TRP A 1 108 ? -8.681 7.114 -7.754 1.00 91.06 108 TRP A C 1
ATOM 815 O O . TRP A 1 108 ? -9.508 6.454 -8.382 1.00 91.06 108 TRP A O 1
ATOM 825 N N . TRP A 1 109 ? -8.995 7.719 -6.603 1.00 91.94 109 TRP A N 1
ATOM 826 C CA . TRP A 1 109 ? -10.288 7.519 -5.941 1.00 91.94 109 TRP A CA 1
ATOM 827 C C . TRP A 1 109 ? -11.480 7.984 -6.768 1.00 91.94 109 TRP A C 1
ATOM 829 O O . TRP A 1 109 ? -12.567 7.424 -6.633 1.00 91.94 109 TRP A O 1
ATOM 839 N N . ARG A 1 110 ? -11.309 9.014 -7.608 1.00 89.94 110 ARG A N 1
ATOM 840 C CA . ARG A 1 110 ? -12.378 9.477 -8.509 1.00 89.94 110 ARG A CA 1
ATOM 841 C C . ARG A 1 110 ? -12.750 8.420 -9.542 1.00 89.94 110 ARG A C 1
ATOM 843 O O . ARG A 1 110 ? -13.899 8.386 -9.964 1.00 89.94 110 ARG A O 1
ATOM 850 N N . ARG A 1 111 ? -11.797 7.575 -9.941 1.00 89.38 111 ARG A N 1
ATOM 851 C CA . ARG A 1 111 ? -11.995 6.553 -10.971 1.00 89.38 111 ARG A CA 1
ATOM 852 C C . ARG A 1 111 ? -12.274 5.165 -10.400 1.00 89.38 111 ARG A C 1
ATOM 854 O O . ARG A 1 111 ? -13.113 4.455 -10.941 1.00 89.38 111 ARG A O 1
ATOM 861 N N . TYR A 1 112 ? -11.570 4.780 -9.341 1.00 89.94 112 TYR A N 1
ATOM 862 C CA . TYR A 1 112 ? -11.555 3.406 -8.831 1.00 89.94 112 TYR A CA 1
ATOM 863 C C . TYR A 1 112 ? -11.998 3.283 -7.366 1.00 89.94 112 TYR A C 1
ATOM 865 O O . TYR A 1 112 ? -12.077 2.170 -6.848 1.00 89.94 112 TYR A O 1
ATOM 873 N N . GLY A 1 113 ? -12.275 4.391 -6.667 1.00 93.38 113 GLY A N 1
ATOM 874 C CA . GLY A 1 113 ? -12.436 4.368 -5.210 1.00 93.38 113 GLY A CA 1
ATOM 875 C C . GLY A 1 113 ? -11.190 3.785 -4.531 1.00 93.38 113 GLY A C 1
ATOM 876 O O . GLY A 1 113 ? -10.072 4.100 -4.932 1.00 93.38 113 GLY A O 1
ATOM 877 N N . LEU A 1 114 ? -11.380 2.898 -3.548 1.00 93.94 114 LEU A N 1
ATOM 878 C CA . LEU A 1 114 ? -10.295 2.085 -2.966 1.00 93.94 114 LEU A CA 1
ATOM 879 C C . LEU A 1 114 ? -10.096 0.734 -3.687 1.00 93.94 114 LEU A C 1
ATOM 881 O O . LEU A 1 114 ? -9.494 -0.192 -3.146 1.00 93.94 114 LEU A O 1
ATOM 885 N N . GLY A 1 115 ? -10.662 0.583 -4.885 1.00 90.19 115 GLY A N 1
ATOM 886 C CA . GLY A 1 115 ? -10.477 -0.586 -5.735 1.00 90.19 115 GLY A CA 1
ATOM 887 C C . GLY A 1 115 ? -9.216 -0.501 -6.598 1.00 90.19 115 GLY A C 1
ATOM 888 O O . GLY A 1 115 ? -8.475 0.485 -6.591 1.00 90.19 115 GLY A O 1
ATOM 889 N N . THR A 1 116 ? -8.998 -1.553 -7.385 1.00 81.56 116 THR A N 1
ATOM 890 C CA . THR A 1 116 ? -7.894 -1.666 -8.349 1.00 81.56 116 THR A CA 1
ATOM 891 C C . THR A 1 116 ? -8.434 -1.903 -9.762 1.00 81.56 116 THR A C 1
ATOM 893 O O . THR A 1 116 ? -9.469 -2.561 -9.891 1.00 81.56 116 THR A O 1
ATOM 896 N N . PRO A 1 117 ? -7.755 -1.431 -10.827 1.00 76.00 117 PRO A N 1
ATOM 897 C CA . PRO A 1 117 ? -8.169 -1.673 -12.204 1.00 76.00 117 PRO A CA 1
ATOM 898 C C . PRO A 1 117 ? -8.320 -3.168 -12.505 1.00 76.00 117 PRO A C 1
ATOM 900 O O . PRO A 1 117 ? -7.465 -3.976 -12.136 1.00 76.00 117 PRO A O 1
ATOM 903 N N . ALA A 1 118 ? -9.379 -3.529 -13.227 1.00 66.06 118 ALA A N 1
ATOM 904 C CA . ALA A 1 118 ? -9.486 -4.844 -13.846 1.00 66.06 118 ALA A CA 1
ATOM 905 C C . ALA A 1 118 ? -8.475 -4.918 -15.004 1.00 66.06 118 ALA A C 1
ATOM 907 O O . ALA A 1 118 ? -8.477 -4.048 -15.871 1.00 66.06 118 ALA A O 1
ATOM 908 N N . GLY A 1 119 ? -7.585 -5.914 -15.006 1.00 65.44 119 GLY A N 1
ATOM 909 C CA . GLY A 1 119 ? -6.606 -6.076 -16.092 1.00 65.44 119 GLY A CA 1
ATOM 910 C C . GLY A 1 119 ? -5.269 -6.711 -15.714 1.00 65.44 119 GLY A C 1
ATOM 911 O O . GLY A 1 119 ? -4.449 -6.930 -16.596 1.00 65.44 119 GLY A O 1
ATOM 912 N N . GLY A 1 120 ? -5.017 -7.012 -14.435 1.00 66.00 120 GLY A N 1
ATOM 913 C CA . GLY A 1 120 ? -3.862 -7.827 -14.026 1.00 66.00 120 GLY A CA 1
ATOM 914 C C . GLY A 1 120 ? -2.479 -7.196 -14.250 1.00 66.00 120 GLY A C 1
ATOM 915 O O . GLY A 1 120 ? -1.474 -7.860 -14.026 1.00 66.00 120 GLY A O 1
ATOM 916 N N . ALA A 1 121 ? -2.410 -5.917 -14.643 1.00 75.50 121 ALA A N 1
ATOM 917 C CA . ALA A 1 121 ? -1.154 -5.183 -14.840 1.00 75.50 121 ALA A CA 1
ATOM 918 C C . ALA A 1 121 ? -0.340 -4.999 -13.544 1.00 75.50 121 ALA A C 1
ATOM 920 O O . ALA A 1 121 ? 0.849 -4.682 -13.597 1.00 75.50 121 ALA A O 1
ATOM 921 N N . VAL A 1 122 ? -0.981 -5.203 -12.389 1.00 88.00 122 VAL A N 1
ATOM 922 C CA . VAL A 1 122 ? -0.362 -5.171 -11.067 1.00 88.00 122 VAL A CA 1
ATOM 923 C C . VAL A 1 122 ? -0.626 -6.494 -10.356 1.00 88.00 122 VAL A C 1
ATOM 925 O O . VAL A 1 122 ? -1.778 -6.890 -10.177 1.00 88.00 122 VAL A O 1
ATOM 928 N N . LEU A 1 123 ? 0.443 -7.144 -9.905 1.00 93.00 123 LEU A N 1
ATOM 929 C CA . LEU A 1 123 ? 0.390 -8.241 -8.945 1.00 93.00 123 LEU A CA 1
ATOM 930 C C . LEU A 1 123 ? 0.619 -7.661 -7.556 1.00 93.00 123 LEU A C 1
ATOM 932 O O . LEU A 1 123 ? 1.631 -7.004 -7.333 1.00 93.00 123 LEU A O 1
ATOM 936 N N . TRP A 1 124 ? -0.291 -7.896 -6.620 1.00 95.44 124 TRP A N 1
ATOM 937 C CA . TRP A 1 124 ? -0.176 -7.352 -5.270 1.00 95.44 124 TRP A CA 1
ATOM 938 C C . TRP A 1 124 ? -0.622 -8.356 -4.212 1.00 95.44 124 TRP A C 1
ATOM 940 O O . TRP A 1 124 ? -1.367 -9.298 -4.485 1.00 95.44 124 TRP A O 1
ATOM 950 N N . ARG A 1 125 ? -0.147 -8.148 -2.986 1.00 96.88 125 ARG A N 1
ATOM 951 C CA . ARG A 1 125 ? -0.538 -8.901 -1.795 1.00 96.88 125 ARG A CA 1
ATOM 952 C C . ARG A 1 125 ? -0.569 -7.946 -0.617 1.00 96.88 125 ARG A C 1
ATOM 954 O O . ARG A 1 125 ? 0.393 -7.218 -0.387 1.00 96.88 125 ARG A O 1
ATOM 961 N N . THR A 1 126 ? -1.667 -7.985 0.124 1.00 98.12 126 THR A N 1
ATOM 962 C CA . THR A 1 126 ? -1.810 -7.295 1.406 1.00 98.12 126 THR A CA 1
ATOM 963 C C . THR A 1 126 ? -1.547 -8.294 2.528 1.00 98.12 126 THR A C 1
ATOM 965 O O . THR A 1 126 ? -2.046 -9.419 2.481 1.00 98.12 126 THR A O 1
ATOM 968 N N . LEU A 1 127 ? -0.753 -7.906 3.518 1.00 97.62 127 LEU A N 1
ATOM 969 C CA . LEU A 1 127 ? -0.356 -8.740 4.645 1.00 97.62 127 LEU A CA 1
ATOM 970 C C . LEU A 1 127 ? -0.345 -7.937 5.951 1.00 97.62 127 LEU A C 1
ATOM 972 O O . LEU A 1 127 ? -0.320 -6.707 5.940 1.00 97.62 127 LEU A O 1
ATOM 976 N N . ARG A 1 128 ? -0.365 -8.650 7.079 1.00 97.50 128 ARG A N 1
ATOM 977 C CA . ARG A 1 128 ? -0.140 -8.076 8.409 1.00 97.50 128 ARG A CA 1
ATOM 978 C C . ARG A 1 128 ? 1.327 -8.248 8.789 1.00 97.50 128 ARG A C 1
ATOM 980 O O . ARG A 1 128 ? 1.856 -9.351 8.668 1.00 97.50 128 ARG A O 1
ATOM 987 N N . VAL A 1 129 ? 1.966 -7.173 9.241 1.00 96.19 129 VAL A N 1
ATOM 988 C CA . VAL A 1 129 ? 3.349 -7.176 9.743 1.00 96.19 129 VAL A CA 1
ATOM 989 C C . VAL A 1 129 ? 3.358 -6.406 11.054 1.00 96.19 129 VAL A C 1
ATOM 991 O O . VAL A 1 129 ? 3.145 -5.199 11.043 1.00 96.19 129 VAL A O 1
ATOM 994 N N . ALA A 1 130 ? 3.575 -7.098 12.175 1.00 93.69 130 ALA A N 1
ATOM 995 C CA . ALA A 1 130 ? 3.347 -6.531 13.506 1.00 93.69 130 ALA A CA 1
ATOM 996 C C . ALA A 1 130 ? 1.938 -5.895 13.606 1.00 93.69 130 ALA A C 1
ATOM 998 O O . ALA A 1 130 ? 0.948 -6.553 13.287 1.00 93.69 130 ALA A O 1
ATOM 999 N N . ASP A 1 131 ? 1.850 -4.630 14.013 1.00 96.69 131 ASP A N 1
ATOM 1000 C CA . ASP A 1 131 ? 0.626 -3.829 14.125 1.00 96.69 131 ASP A CA 1
ATOM 1001 C C . ASP A 1 131 ? 0.219 -3.127 12.812 1.00 96.69 131 ASP A C 1
ATOM 1003 O O . ASP A 1 131 ? -0.681 -2.287 12.799 1.00 96.69 131 ASP A O 1
ATOM 1007 N N . LEU A 1 132 ? 0.861 -3.461 11.689 1.00 98.12 132 LEU A N 1
ATOM 1008 C CA . LEU A 1 132 ? 0.666 -2.795 10.402 1.00 98.12 132 LEU A CA 1
ATOM 1009 C C . LEU A 1 132 ? -0.119 -3.659 9.415 1.00 98.12 132 LEU A C 1
ATOM 1011 O O . LEU A 1 132 ? -0.010 -4.890 9.388 1.00 98.12 132 LEU A O 1
ATOM 1015 N N . VAL A 1 133 ? -0.857 -2.993 8.531 1.00 98.38 133 VAL A N 1
ATOM 1016 C CA . VAL A 1 133 ? -1.314 -3.544 7.255 1.00 98.38 133 VAL A CA 1
ATOM 1017 C C . VAL A 1 133 ? -0.365 -3.044 6.178 1.00 98.38 133 VAL A C 1
ATOM 1019 O O . VAL A 1 133 ? -0.184 -1.841 6.040 1.00 98.38 133 VAL A O 1
ATOM 1022 N N . VAL A 1 134 ? 0.230 -3.953 5.408 1.00 98.62 134 VAL A N 1
ATOM 1023 C CA . VAL A 1 134 ? 1.192 -3.615 4.353 1.00 98.62 134 VAL A CA 1
ATOM 1024 C C . VAL A 1 134 ? 0.737 -4.234 3.041 1.00 98.62 134 VAL A C 1
ATOM 1026 O O . VAL A 1 134 ? 0.471 -5.434 2.984 1.00 98.62 134 VAL A O 1
ATOM 1029 N N . THR A 1 135 ? 0.681 -3.445 1.971 1.00 98.56 135 THR A N 1
ATOM 1030 C CA . THR A 1 135 ? 0.527 -3.963 0.610 1.00 98.56 135 THR A CA 1
ATOM 1031 C C . THR A 1 135 ? 1.842 -3.856 -0.146 1.00 98.56 135 THR A C 1
ATOM 1033 O O . THR A 1 135 ? 2.435 -2.785 -0.224 1.00 98.56 135 THR A O 1
ATOM 1036 N N . VAL A 1 136 ? 2.276 -4.971 -0.734 1.00 98.25 136 VAL A N 1
ATOM 1037 C CA . VAL A 1 136 ? 3.382 -5.022 -1.697 1.00 98.25 136 VAL A CA 1
ATOM 1038 C C . VAL A 1 136 ? 2.793 -5.232 -3.081 1.00 98.25 136 VAL A C 1
ATOM 1040 O O . VAL A 1 136 ? 1.943 -6.108 -3.259 1.00 98.25 136 VAL A O 1
ATOM 1043 N N . GLY A 1 137 ? 3.247 -4.451 -4.055 1.00 96.25 137 GLY A N 1
ATOM 1044 C CA . GLY A 1 137 ? 2.778 -4.515 -5.431 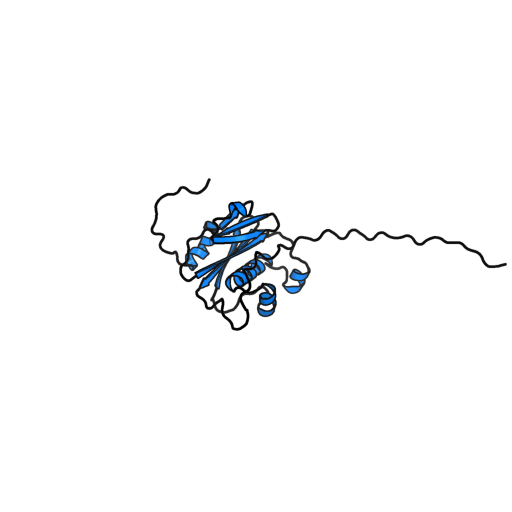1.00 96.25 137 GLY A CA 1
ATOM 1045 C C . GLY A 1 137 ? 3.920 -4.495 -6.435 1.00 96.25 137 GLY A C 1
ATOM 1046 O O . GLY A 1 137 ? 4.943 -3.844 -6.228 1.00 96.25 137 GLY A O 1
ATOM 1047 N N . PHE A 1 138 ? 3.707 -5.185 -7.550 1.00 94.62 138 PHE A N 1
ATOM 1048 C CA . PHE A 1 138 ? 4.605 -5.251 -8.690 1.00 94.62 138 PHE A CA 1
ATOM 1049 C C . PHE A 1 138 ? 3.846 -4.953 -9.978 1.00 94.62 138 PHE A C 1
ATOM 1051 O O . PHE A 1 138 ? 2.795 -5.544 -10.218 1.00 94.62 138 PHE A O 1
ATOM 1058 N N . ALA A 1 139 ? 4.401 -4.097 -10.833 1.00 92.00 139 ALA A N 1
ATOM 1059 C CA . ALA A 1 139 ? 3.849 -3.801 -12.156 1.00 92.00 139 ALA A CA 1
ATOM 1060 C C . ALA A 1 139 ? 4.884 -4.078 -13.254 1.00 92.00 139 ALA A C 1
ATOM 1062 O O . ALA A 1 139 ? 6.033 -3.641 -13.139 1.00 92.00 139 ALA A O 1
ATOM 1063 N N . SER A 1 140 ? 4.486 -4.794 -14.309 1.00 85.69 140 SER A N 1
ATOM 1064 C CA . SER A 1 140 ? 5.357 -5.116 -15.446 1.00 85.69 140 SER A CA 1
ATOM 1065 C C . SER A 1 140 ? 5.310 -4.034 -16.526 1.00 85.69 140 SER A C 1
ATOM 1067 O O . SER A 1 140 ? 4.229 -3.663 -16.984 1.00 85.69 140 SER A O 1
ATOM 1069 N N . GLY A 1 141 ? 6.482 -3.609 -17.003 1.00 66.25 141 GLY A N 1
ATOM 1070 C CA . GLY A 1 141 ? 6.636 -2.796 -18.212 1.00 66.25 141 GLY A CA 1
ATOM 1071 C C . GLY A 1 141 ? 6.221 -1.312 -18.116 1.00 66.25 141 GLY A C 1
ATOM 1072 O O . GLY A 1 141 ? 5.700 -0.851 -17.097 1.00 66.25 141 GLY A O 1
ATOM 1073 N N . PRO A 1 142 ? 6.456 -0.538 -19.198 1.00 51.88 142 PRO A N 1
ATOM 1074 C CA . PRO A 1 142 ? 6.125 0.891 -19.278 1.00 51.88 142 PRO A CA 1
ATOM 1075 C C . PRO A 1 142 ? 4.611 1.178 -19.353 1.00 51.88 142 PRO A C 1
ATOM 1077 O O . PRO A 1 142 ? 4.185 2.306 -19.125 1.00 51.88 142 PRO A O 1
ATOM 1080 N N . GLY A 1 143 ? 3.776 0.163 -19.612 1.00 47.03 143 GLY A N 1
ATOM 1081 C CA . GLY A 1 143 ? 2.334 0.306 -19.869 1.00 47.03 143 GLY A CA 1
ATOM 1082 C C . GLY A 1 143 ? 1.460 0.707 -18.674 1.00 47.03 143 GLY A C 1
ATOM 1083 O O . GLY A 1 143 ? 0.287 1.007 -18.868 1.00 47.03 143 GLY A O 1
ATOM 1084 N N . PHE A 1 144 ? 1.999 0.750 -17.453 1.00 52.12 144 PHE A N 1
ATOM 1085 C CA . PHE A 1 144 ? 1.267 1.307 -16.309 1.00 52.12 144 PHE A CA 1
ATOM 1086 C C . PHE A 1 144 ? 1.502 2.819 -16.126 1.00 52.12 144 PHE A C 1
ATOM 1088 O O . PHE A 1 144 ? 0.731 3.461 -15.426 1.00 52.12 144 PHE A O 1
ATOM 1095 N N . ALA A 1 145 ? 2.517 3.391 -16.789 1.00 45.81 145 ALA A N 1
ATOM 1096 C CA . ALA A 1 145 ? 2.901 4.803 -16.675 1.00 45.81 145 ALA A CA 1
ATOM 1097 C C . ALA A 1 145 ? 2.513 5.663 -17.899 1.00 45.81 145 ALA A C 1
ATOM 1099 O O . ALA A 1 145 ? 2.987 6.784 -18.044 1.00 45.81 145 ALA A O 1
ATOM 1100 N N . SER A 1 146 ? 1.686 5.176 -18.830 1.00 43.66 146 SER A N 1
ATOM 1101 C CA . SER A 1 146 ? 1.321 5.961 -20.023 1.00 43.66 146 SER A CA 1
ATOM 1102 C C . SER A 1 146 ? -0.083 5.635 -20.529 1.00 43.66 146 SER A C 1
ATOM 1104 O O . SER A 1 146 ? -0.266 4.984 -21.552 1.00 43.66 146 SER A O 1
ATOM 1106 N N . GLY A 1 147 ? -1.095 6.117 -19.808 1.00 37.38 147 GLY A N 1
ATOM 1107 C CA . GLY A 1 147 ? -2.346 6.529 -20.446 1.00 37.38 147 GLY A CA 1
ATOM 1108 C C . GLY A 1 147 ? -2.232 8.009 -20.841 1.00 37.38 147 GLY A C 1
ATOM 1109 O O . GLY A 1 147 ? -1.585 8.762 -20.110 1.00 37.38 147 GLY A O 1
ATOM 1110 N N . PRO A 1 148 ? -2.827 8.464 -21.958 1.00 35.94 148 PRO A N 1
ATOM 1111 C CA . PRO A 1 148 ? -2.809 9.874 -22.335 1.00 35.94 148 PRO A CA 1
ATOM 1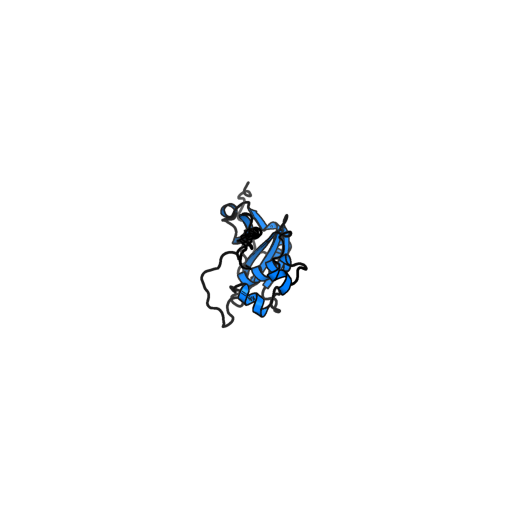112 C C . PRO A 1 148 ? -3.634 10.662 -21.308 1.00 35.94 148 PRO A C 1
ATOM 1114 O O . PRO A 1 148 ? -4.859 10.685 -21.382 1.00 35.94 148 PRO A O 1
ATOM 1117 N N . GLY A 1 149 ? -2.995 11.244 -20.291 1.00 41.56 149 GLY A N 1
ATOM 1118 C CA . GLY A 1 149 ? -3.739 12.021 -19.298 1.00 41.56 149 GLY A CA 1
ATOM 1119 C C . GLY A 1 149 ? -2.979 12.596 -18.109 1.00 41.56 149 GLY A C 1
ATOM 1120 O O . GLY A 1 149 ? -3.483 13.550 -17.524 1.00 41.56 149 GLY A O 1
ATOM 1121 N N . PHE A 1 150 ? -1.797 12.096 -17.742 1.00 42.38 150 PHE A N 1
ATOM 1122 C CA . PHE A 1 150 ? -1.091 12.608 -16.561 1.00 42.38 150 PHE A CA 1
ATOM 1123 C C . PHE A 1 150 ? 0.370 12.898 -16.899 1.00 42.38 150 PHE A C 1
ATOM 1125 O O . PHE A 1 150 ? 1.152 11.991 -17.160 1.00 42.38 150 PHE A O 1
ATOM 1132 N N . ALA A 1 151 ? 0.711 14.186 -16.964 1.00 36.06 151 ALA A N 1
ATOM 1133 C CA . ALA A 1 151 ? 2.088 14.637 -17.078 1.00 36.06 151 ALA A CA 1
ATOM 1134 C C . ALA A 1 151 ? 2.816 14.350 -15.757 1.00 36.06 151 ALA A C 1
ATOM 1136 O O . ALA A 1 151 ? 2.342 14.753 -14.693 1.00 36.06 151 ALA A O 1
ATOM 1137 N N . SER A 1 152 ? 3.951 13.654 -15.840 1.00 39.78 152 SER A N 1
ATOM 1138 C CA . SER A 1 152 ? 4.825 13.347 -14.709 1.00 39.78 152 SER A CA 1
ATOM 1139 C C . SER A 1 152 ? 5.286 14.629 -14.010 1.00 39.78 152 SER A C 1
ATOM 1141 O O . SER A 1 152 ? 6.000 15.448 -14.590 1.00 39.78 152 SER A O 1
ATOM 1143 N N . GLY A 1 153 ? 4.863 14.803 -12.759 1.00 32.72 153 GLY A N 1
ATOM 1144 C CA . GLY A 1 153 ? 5.471 15.732 -11.806 1.00 32.72 153 GLY A CA 1
ATOM 1145 C C . GLY A 1 153 ? 6.555 15.025 -10.980 1.00 32.72 153 GLY A C 1
ATOM 1146 O O . GLY A 1 153 ? 6.640 13.798 -11.017 1.00 32.72 153 GLY A O 1
ATOM 1147 N N . PRO A 1 154 ? 7.408 15.760 -10.242 1.00 33.00 154 PRO A N 1
ATOM 1148 C CA . PRO A 1 154 ? 8.437 15.150 -9.402 1.00 33.00 154 PRO A CA 1
ATOM 1149 C C . PRO A 1 154 ? 7.797 14.250 -8.335 1.00 33.00 154 PRO A C 1
ATOM 1151 O O . PRO A 1 154 ? 6.799 14.625 -7.722 1.00 33.00 154 PRO A O 1
ATOM 1154 N N . GLY A 1 155 ? 8.380 13.059 -8.148 1.00 35.00 155 GLY A N 1
ATOM 1155 C CA . GLY A 1 155 ? 7.852 11.972 -7.323 1.00 35.00 155 GLY A CA 1
ATOM 1156 C C . GLY A 1 155 ? 7.348 12.433 -5.958 1.00 35.00 155 GLY A C 1
ATOM 1157 O O . GLY A 1 155 ? 8.095 12.991 -5.153 1.00 35.00 155 GLY A O 1
ATOM 1158 N N . PHE A 1 156 ? 6.064 12.192 -5.709 1.00 40.56 156 PHE A N 1
ATOM 1159 C CA . PHE A 1 156 ? 5.420 12.580 -4.467 1.00 40.56 156 PHE A CA 1
ATOM 1160 C C . PHE A 1 156 ? 5.790 11.585 -3.365 1.00 40.56 156 PHE A C 1
ATOM 1162 O O . PHE A 1 156 ? 5.605 10.373 -3.498 1.00 40.56 156 PHE A O 1
ATOM 1169 N N . ALA A 1 157 ? 6.355 12.125 -2.285 1.00 34.19 157 ALA A N 1
ATOM 1170 C CA . ALA A 1 157 ? 6.541 11.428 -1.023 1.00 34.19 157 ALA A CA 1
ATOM 1171 C C . ALA A 1 157 ? 5.197 10.885 -0.508 1.00 34.19 157 ALA A C 1
ATOM 1173 O O . ALA A 1 157 ? 4.143 11.384 -0.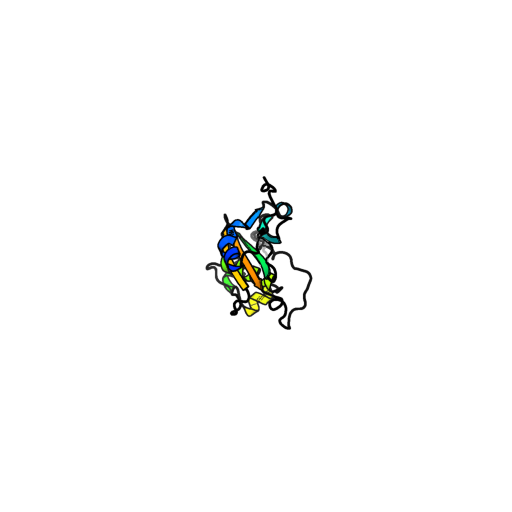907 1.00 34.19 157 ALA A O 1
ATOM 1174 N N . SER A 1 158 ? 5.270 9.863 0.355 1.00 47.66 158 SER A N 1
ATOM 1175 C CA . SER A 1 158 ? 4.158 9.250 1.090 1.00 47.66 158 SER A CA 1
ATOM 1176 C C . SER A 1 158 ? 3.017 10.241 1.325 1.00 47.66 158 SER A C 1
ATOM 1178 O O . SER A 1 158 ? 3.274 11.362 1.777 1.00 47.66 158 SER A O 1
ATOM 1180 N N . GLY A 1 159 ? 1.775 9.841 1.032 1.00 39.12 159 GLY A N 1
ATOM 1181 C CA . GLY A 1 159 ? 0.622 10.628 1.452 1.00 39.12 159 GLY A CA 1
ATOM 1182 C C . GLY A 1 159 ? 0.760 10.970 2.941 1.00 39.12 159 GLY A C 1
ATOM 1183 O O . GLY A 1 159 ? 1.322 10.168 3.694 1.00 39.12 159 GLY A O 1
ATOM 1184 N N . PRO A 1 160 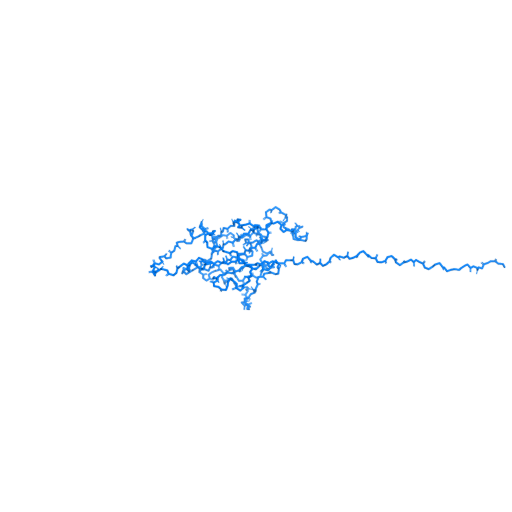? 0.348 12.169 3.382 1.00 39.94 160 PRO A N 1
ATOM 1185 C CA . PRO A 1 160 ? 0.398 12.484 4.796 1.00 39.94 160 PRO A CA 1
ATOM 1186 C C . PRO A 1 160 ? -0.467 11.454 5.521 1.00 39.94 160 PRO A C 1
ATOM 1188 O O . PRO A 1 160 ? -1.668 11.370 5.260 1.00 39.94 160 PRO A O 1
ATOM 1191 N N . GLY A 1 161 ? 0.142 10.688 6.431 1.00 43.00 161 GLY A N 1
ATOM 1192 C CA . GLY A 1 161 ? -0.614 10.050 7.498 1.00 43.00 161 GLY A CA 1
ATOM 1193 C C . GLY A 1 161 ? -1.496 11.134 8.106 1.00 43.00 161 GLY A C 1
ATOM 1194 O O . GLY A 1 161 ? -1.021 12.243 8.372 1.00 43.00 161 GLY A O 1
ATOM 1195 N N . PHE A 1 162 ? -2.800 10.883 8.183 1.00 42.88 162 PHE A N 1
ATOM 1196 C CA . PHE A 1 162 ? -3.744 11.881 8.664 1.00 42.88 162 PHE A CA 1
ATOM 1197 C C . PHE A 1 162 ? -3.411 12.190 10.123 1.00 42.88 162 PHE A C 1
ATOM 1199 O O . PHE A 1 162 ? -3.822 11.470 11.025 1.00 42.88 162 PHE A O 1
ATOM 1206 N N . ALA A 1 163 ? -2.649 13.259 10.355 1.00 32.56 163 ALA A N 1
ATOM 1207 C CA . ALA A 1 163 ? -2.449 13.792 11.685 1.00 32.56 163 ALA A CA 1
ATOM 1208 C C . ALA A 1 163 ? -3.821 14.213 12.219 1.00 32.56 163 ALA A C 1
ATOM 1210 O O . ALA A 1 163 ? -4.493 15.065 11.629 1.00 32.56 163 ALA A O 1
ATOM 1211 N N . SER A 1 164 ? -4.248 13.596 13.320 1.00 36.75 164 SER A N 1
ATOM 1212 C CA . SER A 1 164 ? -5.367 14.086 14.117 1.00 36.75 164 SER A CA 1
ATOM 1213 C C . SER A 1 164 ? -5.106 15.557 14.438 1.00 36.75 164 SER A C 1
ATOM 1215 O O . SER A 1 164 ? -4.115 15.889 15.090 1.00 36.75 164 SER A O 1
ATOM 1217 N N . GLY A 1 165 ? -5.956 16.450 13.929 1.00 28.77 165 GLY A N 1
ATOM 1218 C CA . GLY A 1 165 ? -5.923 17.857 14.320 1.00 28.77 165 GLY A CA 1
ATOM 1219 C C . GLY A 1 165 ? -6.161 17.996 15.829 1.00 28.77 165 GLY A C 1
ATOM 1220 O O . GLY A 1 165 ? -6.758 17.100 16.429 1.00 28.77 165 GLY A O 1
ATOM 1221 N N . PRO A 1 166 ? -5.696 19.087 16.462 1.00 34.31 166 PRO A N 1
ATOM 1222 C CA . PRO A 1 166 ? -5.958 19.314 17.875 1.00 34.31 166 PRO A CA 1
ATOM 1223 C C . PRO A 1 166 ? -7.467 19.413 18.116 1.00 34.31 166 PRO A C 1
ATOM 1225 O O . PRO A 1 166 ? -8.176 20.094 17.370 1.00 34.31 166 PRO A O 1
ATOM 1228 N N . ASP A 1 167 ? -7.930 18.720 19.158 1.00 37.19 167 ASP A N 1
ATOM 1229 C CA . ASP A 1 167 ? -9.292 18.793 19.672 1.00 37.19 167 ASP A CA 1
ATOM 1230 C C . ASP A 1 167 ? -9.747 20.253 19.764 1.00 37.19 167 ASP A C 1
ATOM 1232 O O . ASP A 1 167 ? -9.110 21.098 20.400 1.00 37.19 167 ASP A O 1
ATOM 1236 N N . THR A 1 168 ? -10.874 20.556 19.124 1.00 38.62 168 THR A N 1
ATOM 1237 C CA . THR A 1 168 ? -11.610 21.798 19.344 1.00 38.62 168 THR A CA 1
ATOM 1238 C C . THR A 1 168 ? -11.932 21.921 20.830 1.00 38.62 168 THR A C 1
ATOM 1240 O O . THR A 1 168 ? -12.742 21.159 21.360 1.00 38.62 168 THR A O 1
ATOM 1243 N N . ALA A 1 169 ? -11.300 22.884 21.500 1.00 37.44 169 ALA A N 1
ATOM 1244 C CA . ALA A 1 169 ? -11.682 23.305 22.840 1.00 37.44 169 ALA A CA 1
ATOM 1245 C C . ALA A 1 169 ? -13.157 23.762 22.851 1.00 37.44 169 ALA A C 1
ATOM 1247 O O . ALA A 1 169 ? -13.619 24.343 21.864 1.00 37.44 169 ALA A O 1
ATOM 1248 N N . PRO A 1 170 ? -13.912 23.531 23.940 1.00 38.03 170 PRO A N 1
ATOM 1249 C CA . PRO A 1 170 ? -15.276 24.026 24.036 1.00 38.03 170 PRO A CA 1
ATOM 1250 C C . PRO A 1 170 ? -15.287 25.561 24.082 1.00 38.03 170 PRO A C 1
ATOM 1252 O O . PRO A 1 170 ? -14.495 26.186 24.788 1.00 38.03 170 PRO A O 1
ATOM 1255 N N . GLU A 1 171 ? -16.206 26.147 23.317 1.00 37.94 171 GLU A N 1
ATOM 1256 C CA . GLU A 1 171 ? -16.491 27.583 23.239 1.00 37.94 171 GLU A CA 1
ATOM 1257 C C . GLU A 1 171 ? -16.550 28.262 24.626 1.00 37.94 171 GLU A C 1
ATOM 1259 O O . GLU A 1 171 ? -17.225 27.754 25.532 1.00 37.94 171 GLU A O 1
ATOM 1264 N N . PRO A 1 172 ? -15.939 29.448 24.818 1.00 37.56 172 PRO A N 1
ATOM 1265 C CA . PRO A 1 172 ? -16.189 30.238 26.012 1.00 37.56 172 PRO A CA 1
ATOM 1266 C C . PRO A 1 172 ? -17.605 30.827 25.950 1.00 37.56 172 PRO A C 1
ATOM 1268 O O . PRO A 1 172 ? -17.909 31.696 25.133 1.00 37.56 172 PRO A O 1
ATOM 1271 N N . ARG A 1 173 ? -18.482 30.387 26.862 1.00 44.03 173 ARG A N 1
ATOM 1272 C CA . ARG A 1 173 ? -19.757 31.065 27.132 1.00 44.03 173 ARG A CA 1
ATOM 1273 C C . ARG A 1 173 ? -19.469 32.478 27.638 1.00 44.03 173 ARG A C 1
ATOM 1275 O O . ARG A 1 173 ? -19.112 32.656 28.800 1.00 44.03 173 ARG A O 1
ATOM 1282 N N . ILE A 1 174 ? -19.660 33.482 26.788 1.00 42.38 174 ILE A N 1
ATOM 1283 C CA . ILE A 1 174 ? -19.723 34.874 27.231 1.00 42.38 174 ILE A CA 1
ATOM 1284 C C . ILE A 1 174 ? -21.121 35.118 27.809 1.00 42.38 174 ILE A C 1
ATOM 1286 O O . ILE A 1 174 ? -22.136 35.000 27.124 1.00 42.38 174 ILE A O 1
ATOM 1290 N N . ALA A 1 175 ? -21.147 35.411 29.108 1.00 40.97 175 ALA A N 1
ATOM 1291 C CA . ALA A 1 175 ? -22.325 35.813 29.861 1.00 40.97 175 ALA A CA 1
ATOM 1292 C C . ALA A 1 175 ? -22.886 37.146 29.336 1.00 40.97 175 ALA A C 1
ATOM 1294 O O . ALA A 1 175 ? -22.133 38.087 29.083 1.00 40.97 175 ALA A O 1
ATOM 1295 N N . LEU A 1 176 ? -24.214 37.235 29.206 1.00 43.53 176 LEU A N 1
ATOM 1296 C CA . LEU A 1 176 ? -24.896 38.496 28.921 1.00 43.53 176 LEU A CA 1
ATOM 1297 C C . LEU A 1 176 ? -24.652 39.502 30.060 1.00 43.53 176 LEU A C 1
ATOM 1299 O O . LEU A 1 176 ? -24.795 39.133 31.229 1.00 43.53 176 LEU A O 1
ATOM 1303 N N . PRO A 1 177 ? -24.350 40.776 29.758 1.00 40.06 177 PRO A N 1
ATOM 1304 C CA . PRO A 1 177 ? -24.267 41.799 30.784 1.00 40.06 177 PRO A CA 1
ATOM 1305 C C . PRO A 1 177 ? -25.663 42.120 31.330 1.00 40.06 177 PRO A C 1
ATOM 1307 O O . PRO A 1 177 ? -26.560 42.556 30.610 1.00 40.06 177 PRO A O 1
ATOM 1310 N N . THR A 1 178 ? -25.831 41.949 32.639 1.00 50.56 178 THR A N 1
ATOM 1311 C CA . THR A 1 178 ? -26.917 42.559 33.408 1.00 50.56 178 THR A CA 1
ATOM 1312 C C . THR A 1 178 ? -26.754 44.077 33.381 1.00 50.56 178 THR A C 1
ATOM 1314 O O . THR A 1 178 ? -25.803 44.611 33.953 1.00 50.56 178 THR A O 1
ATOM 1317 N N . GLY A 1 179 ? -27.682 44.776 32.727 1.00 36.91 179 GLY A N 1
ATOM 1318 C CA . GLY A 1 179 ? -27.662 46.229 32.585 1.00 36.91 179 GLY A CA 1
ATOM 1319 C C . GLY A 1 179 ? -29.037 46.860 32.783 1.00 36.91 179 GLY A C 1
ATOM 1320 O O . GLY A 1 179 ? -29.794 46.965 31.832 1.00 36.91 179 GLY A O 1
ATOM 1321 N N . ARG A 1 180 ? -29.275 47.289 34.031 1.00 39.72 180 ARG A N 1
ATOM 1322 C CA . ARG A 1 180 ? -30.045 48.452 34.524 1.00 39.72 180 ARG A CA 1
ATOM 1323 C C . ARG A 1 180 ? -31.476 48.706 34.029 1.00 39.72 180 ARG A C 1
ATOM 1325 O O . ARG A 1 180 ? -31.752 48.885 32.852 1.00 39.72 180 ARG A O 1
ATOM 1332 N N . GLY A 1 181 ? -32.361 48.855 35.014 1.00 37.81 181 GLY A N 1
ATOM 1333 C CA . GLY A 1 181 ? -33.720 49.353 34.839 1.00 37.81 181 GLY A CA 1
ATOM 1334 C C . GLY A 1 181 ? -33.847 50.874 34.676 1.00 37.81 181 GLY A C 1
ATOM 1335 O O . GLY A 1 181 ? -32.863 51.609 34.613 1.00 37.81 181 GLY A O 1
ATOM 1336 N N . HIS A 1 182 ? -35.125 51.263 34.738 1.00 35.78 182 HIS A N 1
ATOM 1337 C CA . HIS A 1 182 ? -35.739 52.582 34.928 1.00 35.78 182 HIS A CA 1
ATOM 1338 C C . HIS A 1 182 ? -36.253 53.313 33.678 1.00 35.78 182 HIS A C 1
ATOM 1340 O O . HIS A 1 182 ? -35.541 54.062 33.016 1.00 35.78 182 HIS A O 1
ATOM 1346 N N . SER A 1 183 ? -37.567 53.184 33.464 1.00 33.00 183 SER A N 1
ATOM 1347 C CA . SER A 1 183 ? -38.479 54.321 33.270 1.00 33.00 183 SER A CA 1
ATOM 1348 C C . SER A 1 183 ? -39.923 53.868 33.482 1.00 33.00 183 SER A C 1
ATOM 1350 O O . SER A 1 183 ? -40.485 53.188 32.630 1.00 33.00 183 SER A O 1
ATOM 1352 N N . CYS A 1 184 ? -40.512 54.241 34.620 1.00 34.31 184 CYS A N 1
ATOM 1353 C CA . CYS A 1 184 ? -41.907 54.670 34.686 1.00 34.31 184 CYS A CA 1
ATOM 1354 C C . CYS A 1 184 ? -42.131 55.435 36.001 1.00 34.31 184 CYS A C 1
ATOM 1356 O O . CYS A 1 184 ? -41.973 54.843 37.068 1.00 34.31 184 CYS A O 1
ATOM 1358 N N . LEU A 1 185 ? -42.544 56.701 35.839 1.00 37.03 185 LEU A N 1
ATOM 1359 C CA . LEU A 1 185 ? -43.000 57.697 36.826 1.00 37.03 185 LEU A CA 1
ATOM 1360 C C . LEU A 1 185 ? -41.922 58.407 37.659 1.00 37.03 185 LEU A C 1
ATOM 1362 O O . LEU A 1 185 ? -41.220 57.750 38.454 1.00 37.03 185 LEU A O 1
#

Organism: NCBI:txid1420889